Protein AF-A0A521SS04-F1 (afdb_monomer)

Foldseek 3Di:
DDDDDDDDDDDPDDDPPDDDDDDPQRVQVVVLLVQLLVCLQVVNLVSNCVQADPLVVVVDDSVRVNVVCVVPPQQSSAFPDKDWDDKADPDPFWIWIWIWTQGPVRDTWIKIFIWGQDPVGIGGHDIDTDDQPQPDPPDVVQVVQVVVLVVQLLVCLQVVNLVRNCVQADPLQCVVAPSVRVSVCCVPPPVLSSAFPDKDWDDWGDDPFKIKTWMWTQRPVRDIWIKIFIWGADPVGIGTHDIGTDDPPDDD

Secondary structure (DSSP, 8-state):
-PPP-------------PPPPPPHHHHHHHHHHHHHHHHHHTT-HHHHHHTB-HHHHHH--HHHHHHHHHHH-HHHHTEEEEEE---EE-SSSEEEEEEEEEETTS-EEEEEEEEEEETTEEEEEEEEEE-----S---HHHHHHHHHHHHHHHHHHHTT-HHHHHHTB-HHHHHHS-HHHHHHHHHHH-HHHHTEEEEEEEEEEE-SSEEEEEEEEEETTS-EEEEEEEEEEETTEEEEEEEEE--TT---

Mean predicted aligned error: 16.36 Å

Solvent-accessible surface area (backbone atoms only — not comparable to full-atom values): 14230 Å² total; per-residue (Å²): 136,86,85,88,82,87,80,84,80,80,84,78,81,81,77,78,86,72,79,83,79,80,51,73,67,50,51,52,49,53,49,48,54,50,51,29,36,50,23,29,50,71,69,33,53,68,64,26,50,69,40,39,23,74,70,44,59,73,75,36,55,64,67,58,47,49,50,52,42,50,74,76,33,57,38,54,38,33,51,73,44,79,48,72,54,85,61,42,68,80,52,100,46,37,33,42,39,42,32,42,30,30,10,76,86,73,48,73,48,40,33,40,35,34,35,34,54,51,99,94,41,70,20,42,59,40,78,42,75,51,69,90,66,57,76,62,83,60,60,67,69,62,45,49,50,50,51,48,47,54,50,54,29,50,53,20,27,66,69,68,34,53,72,63,28,50,68,44,39,21,74,74,36,54,77,76,42,51,68,68,56,48,47,53,47,37,57,74,76,33,49,33,61,42,39,50,70,46,76,45,80,58,62,66,37,60,61,99,50,40,34,39,37,34,32,43,30,30,12,74,84,75,46,73,48,44,34,35,39,32,30,37,53,50,101,89,46,69,19,42,53,44,80,43,81,52,73,94,78,69,83,130

pLDDT: mean 83.1, std 15.09, range [39.09, 97.88]

Radius of gyration: 26.15 Å; Cα contacts (8 Å, |Δi|>4): 393; chains: 1; bounding box: 86×47×61 Å

Sequence (252 aa):
MIPSLILWFTLLSIQSIQAPAPSLEEQAIESVIRQQLDAFTFNDDEEAYRFASKQVHQKFSQDQYAEMIRADYPQITKSLRASFEKIHLDDAAHAIARVQITGFNHKKVTAEYRMIREEEGWKVDGLAIIPVRASAAPDPPLLQEIQSVIRRQLDAFKKEDYKEAYRFTSTSFQKQFSKDRFETMIRARFPEMARAASTRIGRAFLDNARATVELDVTGLNARIIAVEYRMVFEEEGWKIDALTLLDPLRRF

Nearest PDB structures (foldseek):
  3k7c-assembly2_B  TM=7.665E-01  e=4.372E-03  Campylobacter jejuni
  3blz-assembly1_D  TM=7.359E-01  e=5.793E-03  Shewanella baltica OS155
  5evh-assembly1_A-2  TM=6.405E-01  e=1.776E-03  Kribbella flavida DSM 17836
  3ecf-assembly2_C  TM=6.297E-01  e=2.648E-02  Trichormus variabilis ATCC 29413
  4o7p-assembly1_A  TM=5.883E-01  e=9.720E-01  Mycobacterium tuberculosis

Structure (mmCIF, N/CA/C/O backbone):
data_AF-A0A521SS04-F1
#
_entry.id   AF-A0A521SS04-F1
#
loop_
_atom_site.group_PDB
_atom_site.id
_atom_site.type_symbol
_atom_site.label_atom_id
_atom_site.label_alt_id
_atom_site.label_comp_id
_atom_site.label_asym_id
_atom_site.label_entity_id
_atom_site.label_seq_id
_atom_site.pdbx_PDB_ins_code
_atom_site.Cartn_x
_atom_site.Cartn_y
_atom_site.Cartn_z
_atom_site.occupancy
_atom_site.B_iso_or_equiv
_atom_site.auth_seq_id
_atom_site.auth_comp_id
_atom_site.auth_asym_id
_atom_site.auth_atom_id
_atom_site.pdbx_PDB_model_num
ATOM 1 N N . MET A 1 1 ? 57.843 -27.416 25.605 1.00 44.16 1 MET A N 1
ATOM 2 C CA . MET A 1 1 ? 56.633 -27.277 26.445 1.00 44.16 1 MET A CA 1
ATOM 3 C C . MET A 1 1 ? 56.147 -25.842 26.302 1.00 44.16 1 MET A C 1
ATOM 5 O O . MET A 1 1 ? 56.950 -24.940 26.490 1.00 44.16 1 MET A O 1
ATOM 9 N N . ILE A 1 2 ? 54.915 -25.643 25.832 1.00 41.03 2 ILE A N 1
ATOM 10 C CA . ILE A 1 2 ? 54.332 -24.337 25.460 1.00 41.03 2 ILE A CA 1
ATOM 11 C C . ILE A 1 2 ? 53.829 -23.627 26.736 1.00 41.03 2 ILE A C 1
ATOM 13 O O . ILE A 1 2 ? 53.216 -24.310 27.556 1.00 41.03 2 ILE A O 1
ATOM 17 N N . PRO A 1 3 ? 54.051 -22.311 26.943 1.00 48.88 3 PRO A N 1
ATOM 18 C CA . PRO A 1 3 ? 53.506 -21.601 28.098 1.00 48.88 3 PRO A CA 1
ATOM 19 C C . PRO A 1 3 ? 52.037 -21.207 27.864 1.00 48.88 3 PRO A C 1
ATOM 21 O O . PRO A 1 3 ? 51.682 -20.673 26.8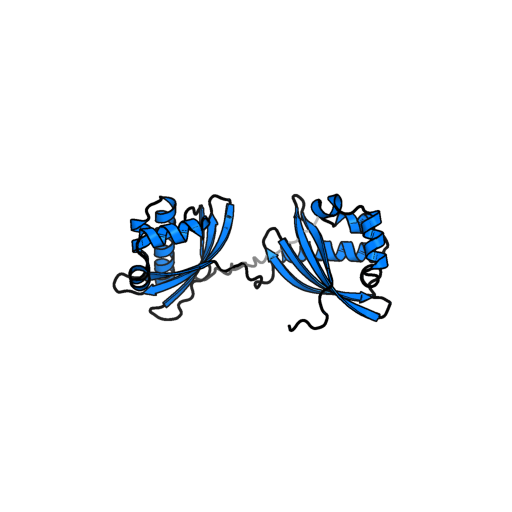14 1.00 48.88 3 PRO A O 1
ATOM 24 N N . SER A 1 4 ? 51.184 -21.478 28.854 1.00 48.88 4 SER A N 1
ATOM 25 C CA . SER A 1 4 ? 49.755 -21.144 28.847 1.00 48.88 4 SER A CA 1
ATOM 26 C C . SER A 1 4 ? 49.517 -19.642 29.026 1.00 48.88 4 SER A C 1
ATOM 28 O O . SER A 1 4 ? 49.963 -19.046 30.005 1.00 48.88 4 SER A O 1
ATOM 30 N N . LEU A 1 5 ? 48.763 -19.051 28.097 1.00 44.22 5 LEU A N 1
ATOM 31 C CA . LEU A 1 5 ? 48.281 -17.671 28.126 1.00 44.22 5 LEU A CA 1
ATOM 32 C C . LEU A 1 5 ? 46.873 -17.653 28.753 1.00 44.22 5 LEU A C 1
ATOM 34 O O . LEU A 1 5 ? 45.946 -18.245 28.203 1.00 44.22 5 LEU A O 1
ATOM 38 N N . ILE A 1 6 ? 46.704 -17.006 29.908 1.00 52.12 6 ILE A N 1
ATOM 39 C CA . ILE A 1 6 ? 45.397 -16.848 30.569 1.00 52.12 6 ILE A CA 1
ATOM 40 C C . ILE A 1 6 ? 44.696 -15.625 29.963 1.00 52.12 6 ILE A C 1
ATOM 42 O O . ILE A 1 6 ? 45.068 -14.486 30.242 1.00 52.12 6 ILE A O 1
ATOM 46 N N . LEU A 1 7 ? 43.690 -15.864 29.118 1.00 41.22 7 LEU A N 1
ATOM 47 C CA . LEU A 1 7 ? 42.798 -14.835 28.578 1.00 41.22 7 LEU A CA 1
ATOM 48 C C . LEU A 1 7 ? 41.713 -14.489 29.608 1.00 41.22 7 LEU A C 1
ATOM 50 O O . LEU A 1 7 ? 40.896 -15.333 29.973 1.00 41.22 7 LEU A O 1
ATOM 54 N N . TRP A 1 8 ? 41.692 -13.234 30.052 1.00 46.34 8 TRP A N 1
ATOM 55 C CA . TRP A 1 8 ? 40.605 -12.667 30.847 1.00 46.34 8 TRP A CA 1
ATOM 56 C C . TRP A 1 8 ? 39.439 -12.320 29.912 1.00 46.34 8 TRP A C 1
ATOM 58 O O . TRP A 1 8 ? 39.549 -11.401 29.105 1.00 46.34 8 TRP A O 1
ATOM 68 N N . PHE A 1 9 ? 38.322 -13.043 30.007 1.00 51.12 9 PHE A N 1
ATOM 69 C CA . PHE A 1 9 ? 37.071 -12.649 29.355 1.00 51.12 9 PHE A CA 1
ATOM 70 C C . PHE A 1 9 ? 36.323 -11.666 30.259 1.00 51.12 9 PHE A C 1
ATOM 72 O O . PHE A 1 9 ? 35.752 -12.049 31.279 1.00 51.12 9 PHE A O 1
ATOM 79 N N . THR A 1 10 ? 36.312 -10.389 29.888 1.00 52.56 10 THR A N 1
ATOM 80 C CA . THR A 1 10 ? 35.369 -9.415 30.437 1.00 52.56 10 THR A CA 1
ATOM 81 C C . THR A 1 10 ? 33.983 -9.701 29.856 1.00 52.56 10 THR A C 1
ATOM 83 O O . THR A 1 10 ? 33.746 -9.541 28.660 1.00 52.56 10 THR A O 1
ATOM 86 N N . LEU A 1 11 ? 33.051 -10.158 30.699 1.00 53.94 11 LEU A N 1
ATOM 87 C CA . LEU A 1 11 ? 31.638 -10.253 30.333 1.00 53.94 11 LEU A CA 1
ATOM 88 C C . LEU A 1 11 ? 31.069 -8.839 30.171 1.00 53.94 11 LEU A C 1
ATOM 90 O O . LEU A 1 11 ? 30.793 -8.146 31.149 1.00 53.94 11 LEU A O 1
ATOM 94 N N . LEU A 1 12 ? 30.889 -8.416 28.923 1.00 56.84 12 LEU A N 1
ATOM 95 C CA . LEU A 1 12 ? 30.081 -7.254 28.585 1.00 56.84 12 LEU A CA 1
ATOM 96 C C . LEU A 1 12 ? 28.604 -7.681 28.656 1.00 56.84 12 LEU A C 1
ATOM 98 O O . LEU A 1 12 ? 28.098 -8.344 27.752 1.00 56.84 12 LEU A O 1
ATOM 102 N N . SER A 1 13 ? 27.917 -7.353 29.751 1.00 58.91 13 SER A N 1
ATOM 103 C CA . SER A 1 13 ? 26.474 -7.586 29.873 1.00 58.91 13 SER A CA 1
ATOM 104 C C . SER A 1 13 ? 25.724 -6.675 28.904 1.00 58.91 13 SER A C 1
ATOM 106 O O . SER A 1 13 ? 25.649 -5.464 29.107 1.00 58.91 13 SER A O 1
ATOM 108 N N . ILE A 1 14 ? 25.158 -7.257 27.849 1.00 63.31 14 ILE A N 1
ATOM 109 C CA . ILE A 1 14 ? 24.216 -6.574 26.961 1.00 63.31 14 ILE A CA 1
ATOM 110 C C . ILE A 1 14 ? 22.929 -6.360 27.764 1.00 63.31 14 ILE A C 1
ATOM 112 O O . ILE A 1 14 ? 22.207 -7.314 28.044 1.00 63.31 14 ILE A O 1
ATOM 116 N N . GLN A 1 15 ? 22.650 -5.122 28.173 1.00 52.44 15 GLN A N 1
ATOM 117 C CA . GLN A 1 15 ? 21.336 -4.784 28.713 1.00 52.44 15 GLN A CA 1
ATOM 118 C C . GLN A 1 15 ? 20.342 -4.694 27.554 1.00 52.44 15 GLN A C 1
ATOM 120 O O . GLN A 1 15 ? 20.449 -3.818 26.695 1.00 52.44 15 GLN A O 1
ATOM 125 N N . SER A 1 16 ? 19.384 -5.617 27.521 1.00 56.50 16 SER A N 1
ATOM 126 C CA . SER A 1 16 ? 18.244 -5.555 26.611 1.00 56.50 16 SER A CA 1
ATOM 127 C C . SER A 1 16 ? 17.418 -4.306 26.923 1.00 56.50 16 SER A C 1
ATOM 129 O O . SER A 1 16 ? 16.902 -4.163 28.031 1.00 56.50 16 SER A O 1
ATOM 131 N N . ILE A 1 17 ? 17.278 -3.398 25.956 1.00 55.34 17 ILE A N 1
ATOM 132 C CA . ILE A 1 17 ? 16.346 -2.268 26.052 1.00 55.34 17 ILE A CA 1
ATOM 133 C C . ILE A 1 17 ? 14.932 -2.847 25.928 1.00 55.34 17 ILE A C 1
ATOM 135 O O . ILE A 1 17 ? 14.449 -3.103 24.826 1.00 55.34 17 ILE A O 1
ATOM 139 N N . GLN A 1 18 ? 14.287 -3.116 27.061 1.00 52.38 18 GLN A N 1
ATOM 140 C CA . GLN A 1 18 ? 12.891 -3.544 27.103 1.00 52.38 18 GLN A CA 1
ATOM 141 C C . GLN A 1 18 ? 11.997 -2.316 26.879 1.00 52.38 18 GLN A C 1
ATOM 143 O O . GLN A 1 18 ? 12.170 -1.295 27.547 1.00 52.38 18 GLN A O 1
ATOM 148 N N . ALA A 1 19 ? 11.043 -2.395 25.949 1.00 58.88 19 ALA A N 1
ATOM 149 C CA . ALA A 1 19 ? 10.028 -1.353 25.806 1.00 58.88 19 ALA A CA 1
ATOM 150 C C . ALA A 1 19 ? 9.224 -1.209 27.120 1.00 58.88 19 ALA A C 1
ATOM 152 O O . ALA A 1 19 ? 8.993 -2.218 27.796 1.00 58.88 19 ALA A O 1
ATOM 153 N N . PRO A 1 20 ? 8.809 0.014 27.504 1.00 69.62 20 PRO A N 1
ATOM 154 C CA . PRO A 1 20 ? 7.998 0.218 28.701 1.00 69.62 20 PRO A CA 1
ATOM 155 C C . PRO A 1 20 ? 6.672 -0.546 28.593 1.00 69.62 20 PRO A C 1
ATOM 157 O O . PRO A 1 20 ? 6.078 -0.622 27.518 1.00 69.62 20 PRO A O 1
ATOM 160 N N . ALA A 1 21 ? 6.225 -1.121 29.710 1.00 77.81 21 ALA A N 1
ATOM 161 C CA . ALA A 1 21 ? 4.959 -1.844 29.778 1.00 77.81 21 ALA A CA 1
ATOM 162 C C . ALA A 1 21 ? 3.761 -0.897 29.546 1.00 77.81 21 ALA A C 1
ATOM 164 O O . ALA A 1 21 ? 3.831 0.263 29.965 1.00 77.81 21 ALA A O 1
ATOM 165 N N . PRO A 1 22 ? 2.667 -1.375 28.921 1.00 81.06 22 PRO A N 1
ATOM 166 C CA . PRO A 1 22 ? 1.463 -0.574 28.719 1.00 81.06 22 PRO A CA 1
ATOM 167 C C . PRO A 1 22 ? 0.801 -0.220 30.056 1.00 81.06 22 PRO A C 1
ATOM 169 O O . PRO A 1 22 ? 0.737 -1.038 30.978 1.00 81.06 22 PRO A O 1
ATOM 172 N N . SER A 1 23 ? 0.289 1.001 30.150 1.00 88.62 23 SER A N 1
ATOM 173 C CA . SER A 1 23 ? -0.487 1.518 31.278 1.00 88.62 23 SER A CA 1
ATOM 174 C C . SER A 1 23 ? -1.845 0.819 31.422 1.00 88.62 23 SER A C 1
ATOM 176 O O . SER A 1 23 ? -2.311 0.133 30.513 1.00 88.62 23 SER A O 1
ATOM 178 N N . LEU A 1 24 ? -2.509 0.999 32.572 1.00 90.69 24 LEU A N 1
ATOM 179 C CA . LEU A 1 24 ? -3.834 0.410 32.821 1.00 90.69 24 LEU A CA 1
ATOM 180 C C . LEU A 1 24 ? -4.895 0.903 31.826 1.00 90.69 24 LEU A C 1
ATOM 182 O O . LEU A 1 24 ? -5.750 0.123 31.420 1.00 90.69 24 LEU A O 1
ATOM 186 N N . GLU A 1 25 ? -4.819 2.168 31.408 1.00 92.19 25 GLU A N 1
ATOM 187 C CA . GLU A 1 25 ? -5.740 2.732 30.413 1.00 92.19 25 GLU A CA 1
ATOM 188 C C . GLU A 1 25 ? -5.520 2.101 29.033 1.00 92.19 25 GLU A C 1
ATOM 190 O O . GLU A 1 25 ? -6.475 1.682 28.382 1.00 92.19 25 GLU A O 1
ATOM 195 N N . GLU A 1 26 ? -4.260 1.943 28.616 1.00 90.94 26 GLU A N 1
ATOM 196 C CA . GLU A 1 26 ? -3.919 1.267 27.358 1.00 90.94 26 GLU A CA 1
ATOM 197 C C . GLU A 1 26 ? -4.411 -0.190 27.368 1.00 90.94 26 GLU A C 1
ATOM 199 O O . GLU A 1 26 ? -5.028 -0.637 26.405 1.00 90.94 26 GLU A O 1
ATOM 204 N N . GLN A 1 27 ? -4.236 -0.909 28.482 1.00 92.88 27 GLN A N 1
ATOM 205 C CA . GLN A 1 27 ? -4.741 -2.278 28.640 1.00 92.88 27 GLN A CA 1
ATOM 206 C C . GLN A 1 27 ? -6.275 -2.355 28.576 1.00 92.88 27 GLN A C 1
ATOM 208 O O . GLN A 1 27 ? -6.818 -3.279 27.967 1.00 92.88 27 GLN A O 1
ATOM 213 N N . ALA A 1 28 ? -6.985 -1.395 29.177 1.00 94.75 28 ALA A N 1
ATOM 214 C CA . ALA A 1 28 ? -8.443 -1.332 29.120 1.00 94.75 28 ALA A CA 1
ATOM 215 C C . ALA A 1 28 ? -8.944 -1.090 27.686 1.00 94.75 28 ALA A C 1
ATOM 217 O O . ALA A 1 28 ? -9.861 -1.774 27.230 1.00 94.75 28 ALA A O 1
ATOM 218 N N . ILE A 1 29 ? -8.304 -0.173 26.954 1.00 95.88 29 ILE A N 1
ATOM 219 C CA . ILE A 1 29 ? -8.602 0.101 25.543 1.00 95.88 29 ILE A CA 1
ATOM 220 C C . ILE A 1 29 ? -8.328 -1.132 24.672 1.00 95.88 29 ILE A C 1
ATOM 222 O O . ILE A 1 29 ? -9.191 -1.525 23.884 1.00 95.88 29 ILE A O 1
ATOM 226 N N . GLU A 1 30 ? -7.161 -1.773 24.826 1.00 94.75 30 GLU A N 1
ATOM 227 C CA . GLU A 1 30 ? -6.844 -3.014 24.108 1.00 94.75 30 GLU A CA 1
ATOM 228 C C . GLU A 1 30 ? -7.901 -4.089 24.362 1.00 94.75 30 GLU A C 1
ATOM 230 O O . GLU A 1 30 ? -8.339 -4.763 23.429 1.00 94.75 30 GLU A O 1
ATOM 235 N N . SER A 1 31 ? -8.324 -4.240 25.618 1.00 95.19 31 SER A N 1
ATOM 236 C CA . SER A 1 31 ? -9.326 -5.225 26.018 1.00 95.19 31 SER A CA 1
ATOM 237 C C . SER A 1 31 ? -10.672 -4.994 25.328 1.00 95.19 31 SER A C 1
ATOM 239 O O . SER A 1 31 ? -11.252 -5.944 24.805 1.00 95.19 31 SER A O 1
ATOM 241 N N . VAL A 1 32 ? -11.151 -3.747 25.267 1.00 97.25 32 VAL A N 1
ATOM 242 C CA . VAL A 1 32 ? -12.405 -3.393 24.575 1.00 97.25 32 VAL A CA 1
ATOM 243 C C . VAL A 1 32 ? -12.330 -3.740 23.089 1.00 97.25 32 VAL A C 1
ATOM 245 O O . VAL A 1 32 ? -13.229 -4.389 22.557 1.00 97.25 32 VAL A O 1
ATOM 248 N N . ILE A 1 33 ? -11.238 -3.362 22.418 1.00 96.00 33 ILE A N 1
ATOM 249 C CA . ILE A 1 33 ? -11.080 -3.613 20.980 1.00 96.00 33 ILE A CA 1
ATOM 250 C C . ILE A 1 33 ? -10.980 -5.117 20.695 1.00 96.00 33 ILE A C 1
ATOM 252 O O . ILE A 1 33 ? -11.584 -5.601 19.741 1.00 96.00 33 ILE A O 1
ATOM 256 N N . ARG A 1 34 ? -10.248 -5.879 21.520 1.00 93.75 34 ARG A N 1
ATOM 257 C CA . ARG A 1 34 ? -10.149 -7.340 21.364 1.00 93.75 34 ARG A CA 1
ATOM 258 C C . ARG A 1 34 ? -11.504 -8.020 21.521 1.00 93.75 34 ARG A C 1
ATOM 260 O O . ARG A 1 34 ? -11.863 -8.815 20.662 1.00 93.75 34 ARG A O 1
ATOM 267 N N . GLN A 1 35 ? -12.265 -7.666 22.554 1.00 94.25 35 GLN A N 1
ATOM 268 C CA . GLN A 1 35 ? -13.591 -8.244 22.784 1.00 94.25 35 GLN A CA 1
ATOM 269 C C . GLN A 1 35 ? -14.558 -7.934 21.637 1.00 94.25 35 GLN A C 1
ATOM 271 O O . GLN A 1 35 ? -15.280 -8.821 21.191 1.00 94.25 35 GLN A O 1
ATOM 276 N N . GLN A 1 36 ? -14.520 -6.715 21.092 1.00 94.56 36 GLN A N 1
ATOM 277 C CA . GLN A 1 36 ? -15.320 -6.377 19.917 1.00 94.56 36 GLN A CA 1
ATOM 278 C C . GLN A 1 36 ? -14.926 -7.213 18.683 1.00 94.56 36 GLN A C 1
ATOM 280 O O . GLN A 1 36 ? -15.798 -7.707 17.969 1.00 94.56 36 GLN A O 1
ATOM 285 N N . LEU A 1 37 ? -13.625 -7.391 18.423 1.00 91.31 37 LEU A N 1
ATOM 286 C CA . LEU A 1 37 ? -13.133 -8.222 17.313 1.00 91.31 37 LEU A CA 1
ATOM 287 C C . LEU A 1 37 ? -13.513 -9.700 17.470 1.00 91.31 37 LEU A C 1
ATOM 289 O O . LEU A 1 37 ? -13.865 -10.353 16.482 1.00 91.31 37 LEU A O 1
ATOM 293 N N . ASP A 1 38 ? -13.454 -10.220 18.696 1.00 90.06 38 ASP A N 1
ATOM 294 C CA . ASP A 1 38 ? -13.866 -11.586 19.013 1.00 90.06 38 ASP A CA 1
ATOM 295 C C . ASP A 1 38 ? -15.370 -11.757 18.766 1.00 90.06 38 ASP A C 1
ATOM 297 O O . ASP A 1 38 ? -15.763 -12.674 18.043 1.00 90.06 38 ASP A O 1
ATOM 301 N N . ALA A 1 39 ? -16.202 -10.835 19.262 1.00 89.06 39 ALA A N 1
ATOM 302 C CA . ALA A 1 39 ? -17.649 -10.844 19.043 1.00 89.06 39 ALA A CA 1
ATOM 303 C C . ALA A 1 39 ? -18.001 -10.868 17.546 1.00 89.06 39 ALA A C 1
ATOM 305 O O . ALA A 1 39 ? -18.723 -11.755 17.088 1.00 89.06 39 ALA A O 1
ATOM 306 N N . PHE A 1 40 ? -17.387 -9.991 16.744 1.00 88.69 40 PHE A N 1
ATOM 307 C CA . PHE A 1 40 ? -17.559 -10.035 15.293 1.00 88.69 40 PHE A CA 1
ATOM 308 C C . PHE A 1 40 ? -17.133 -11.375 14.674 1.00 88.69 40 PHE A C 1
ATOM 310 O O . PHE A 1 40 ? -17.845 -11.912 13.824 1.00 88.69 40 PHE A O 1
ATOM 317 N N . THR A 1 41 ? -16.002 -11.937 15.111 1.00 83.75 41 THR A N 1
ATOM 318 C CA . THR A 1 41 ? -15.472 -13.213 14.596 1.00 83.75 41 THR A CA 1
ATOM 319 C C . THR A 1 41 ? -16.414 -14.387 14.893 1.00 83.75 41 THR A C 1
ATOM 321 O O . THR A 1 41 ? -16.533 -15.304 14.073 1.00 83.75 41 THR A O 1
ATOM 324 N N . PHE A 1 42 ? -17.133 -14.341 16.018 1.00 87.88 42 PHE A N 1
ATOM 325 C CA . PHE A 1 42 ? -18.170 -15.311 16.381 1.00 87.88 42 PHE A CA 1
ATOM 326 C C . PHE A 1 42 ? -19.560 -14.994 15.798 1.00 87.88 42 PHE A C 1
ATOM 328 O O . PHE A 1 42 ? -20.490 -15.773 16.001 1.00 87.88 42 PHE A O 1
ATOM 335 N N . ASN A 1 43 ? -19.685 -13.943 14.979 1.00 85.12 43 ASN A N 1
ATOM 336 C CA . ASN A 1 43 ? -20.944 -13.423 14.424 1.00 85.12 43 ASN A CA 1
ATOM 337 C C . ASN A 1 43 ? -21.943 -12.949 15.498 1.00 85.12 43 ASN A C 1
ATOM 339 O O . ASN A 1 43 ? -23.153 -13.018 15.286 1.00 85.12 43 ASN A O 1
ATOM 343 N N . ASP A 1 44 ? -21.439 -12.473 16.636 1.00 91.31 44 ASP A N 1
ATOM 344 C CA . ASP A 1 44 ? -22.225 -11.857 17.702 1.00 91.31 44 ASP A CA 1
ATOM 345 C C . ASP A 1 44 ? -22.253 -10.331 17.513 1.00 91.31 44 ASP A C 1
ATOM 347 O O . ASP A 1 44 ? -21.471 -9.576 18.096 1.00 91.31 44 ASP A O 1
ATOM 351 N N . ASP A 1 45 ? -23.125 -9.876 16.608 1.00 88.56 45 ASP A N 1
ATOM 352 C CA . ASP A 1 45 ? -23.255 -8.450 16.286 1.00 88.56 45 ASP A CA 1
ATOM 353 C C . ASP A 1 45 ? -23.778 -7.630 17.467 1.00 88.56 45 ASP A C 1
ATOM 355 O O . ASP A 1 45 ? -23.439 -6.453 17.587 1.00 88.56 45 ASP A O 1
ATOM 359 N N . GLU A 1 46 ? -24.613 -8.235 18.315 1.00 93.38 46 GLU A N 1
ATOM 360 C CA . GLU A 1 46 ? -25.181 -7.574 19.489 1.00 93.38 46 GLU A CA 1
ATOM 361 C C . GLU A 1 46 ? -24.059 -7.226 20.463 1.00 93.38 46 GLU A C 1
ATOM 363 O O . GLU A 1 46 ? -23.884 -6.057 20.816 1.00 93.38 46 GLU A O 1
ATOM 368 N N . GLU A 1 47 ? -23.230 -8.209 20.817 1.00 93.25 47 GLU A N 1
ATOM 369 C CA . GLU A 1 47 ? -22.108 -7.989 21.721 1.00 93.25 47 GLU A CA 1
ATOM 370 C C . GLU A 1 47 ? -21.064 -7.045 21.103 1.00 93.25 47 GLU A C 1
ATOM 372 O O . GLU A 1 47 ? -20.598 -6.115 21.766 1.00 93.25 47 GLU A O 1
ATOM 377 N N . ALA A 1 48 ? -20.755 -7.182 19.808 1.00 92.06 48 ALA A N 1
ATOM 378 C CA . ALA A 1 48 ? -19.834 -6.272 19.123 1.00 92.06 48 ALA A CA 1
ATOM 379 C C . ALA A 1 48 ? -20.325 -4.810 19.156 1.00 92.06 48 ALA A C 1
ATOM 381 O O . ALA A 1 48 ? -19.536 -3.875 19.351 1.00 92.06 48 ALA A O 1
ATOM 382 N N . TYR A 1 49 ? -21.634 -4.606 18.992 1.00 93.81 49 TYR A N 1
ATOM 383 C CA . TYR A 1 49 ? -22.266 -3.292 18.989 1.00 93.81 49 TYR A CA 1
ATOM 384 C C . TYR A 1 49 ? -22.333 -2.655 20.388 1.00 93.81 49 TYR A C 1
ATOM 386 O O . TYR A 1 49 ? -22.279 -1.428 20.500 1.00 93.81 49 TYR A O 1
ATOM 394 N N . ARG A 1 50 ? -22.335 -3.440 21.475 1.00 95.56 50 ARG A N 1
ATOM 395 C CA . ARG A 1 50 ? -22.264 -2.917 22.859 1.00 95.56 50 ARG A CA 1
ATOM 396 C C . ARG A 1 50 ? -20.961 -2.191 23.189 1.00 95.56 50 ARG A C 1
ATOM 398 O O . ARG A 1 50 ? -20.940 -1.350 24.096 1.00 95.56 50 ARG A O 1
ATOM 405 N N . PHE A 1 51 ? -19.882 -2.492 22.470 1.00 95.69 51 PHE A N 1
ATOM 406 C CA . PHE A 1 51 ? -18.605 -1.789 22.611 1.00 95.69 51 PHE A CA 1
ATOM 407 C C . PHE A 1 51 ? -18.571 -0.438 21.885 1.00 95.69 51 PHE A C 1
ATOM 409 O O . PHE A 1 51 ? -17.644 0.340 22.110 1.00 95.69 51 PHE A O 1
ATOM 416 N N . ALA A 1 52 ? -19.561 -0.130 21.044 1.00 94.38 52 ALA A N 1
ATOM 417 C CA . ALA A 1 52 ? -19.654 1.157 20.366 1.00 94.38 52 ALA A CA 1
ATOM 418 C C . ALA A 1 52 ? -20.127 2.282 21.311 1.00 94.38 52 ALA A C 1
ATOM 420 O O . ALA A 1 52 ? -20.797 2.029 22.313 1.00 94.38 52 ALA A O 1
ATOM 421 N N . SER A 1 53 ? -19.754 3.528 21.004 1.00 96.44 53 SER A N 1
ATOM 422 C CA . SER A 1 53 ? -20.142 4.705 21.795 1.00 96.44 53 SER A CA 1
ATOM 423 C C . SER A 1 53 ? -21.626 5.050 21.640 1.00 96.44 53 SER A C 1
ATOM 425 O O . SER A 1 53 ? -22.268 4.708 20.639 1.00 96.44 53 SER A O 1
ATOM 427 N N . LYS A 1 54 ? -22.157 5.848 22.576 1.00 95.19 54 LYS A N 1
ATOM 428 C CA . LYS A 1 54 ? -23.511 6.421 22.465 1.00 95.19 54 LYS A CA 1
ATOM 429 C C . LYS A 1 54 ? -23.696 7.204 21.162 1.00 95.19 54 LYS A C 1
ATOM 431 O O . LYS A 1 54 ? -24.786 7.200 20.594 1.00 95.19 54 LYS A O 1
ATOM 436 N N . GLN A 1 55 ? -22.647 7.865 20.662 1.00 89.81 55 GLN A N 1
ATOM 437 C CA . GLN A 1 55 ? -22.715 8.597 19.395 1.00 89.81 55 GLN A CA 1
ATOM 438 C C . GLN A 1 55 ? -22.895 7.650 18.199 1.00 89.81 55 GLN A C 1
ATOM 440 O O . GLN A 1 55 ? -23.659 7.958 17.282 1.00 89.81 55 GLN A O 1
ATOM 445 N N . VAL A 1 56 ? -22.216 6.501 18.195 1.00 90.00 56 VAL A N 1
ATOM 446 C CA . VAL A 1 56 ? -22.409 5.471 17.164 1.00 90.00 56 VAL A CA 1
ATOM 447 C C . VAL A 1 56 ? -23.828 4.907 17.245 1.00 90.00 56 VAL A C 1
ATOM 449 O O . VAL A 1 56 ? -24.485 4.798 16.208 1.00 90.00 56 VAL A O 1
ATOM 452 N N . HIS A 1 57 ? -24.341 4.655 18.456 1.00 91.56 57 HIS A N 1
ATOM 453 C CA . HIS A 1 57 ? -25.716 4.175 18.665 1.00 91.56 57 HIS A CA 1
ATOM 454 C C . HIS A 1 57 ? -26.792 5.146 18.174 1.00 91.56 57 HIS A C 1
ATOM 456 O O . HIS A 1 57 ? -27.842 4.727 17.698 1.00 91.56 57 HIS A O 1
ATOM 462 N N . GLN A 1 58 ? -26.535 6.452 18.240 1.00 91.69 58 GLN A N 1
ATOM 463 C CA . GLN A 1 58 ? -27.445 7.465 17.696 1.00 91.69 58 GLN A CA 1
ATOM 464 C C . GLN A 1 58 ? -27.462 7.503 16.162 1.00 91.69 58 GLN A C 1
ATOM 466 O O . GLN A 1 58 ? -28.441 7.961 15.575 1.00 91.69 58 GLN A O 1
ATOM 471 N N . LYS A 1 59 ? -26.372 7.081 15.510 1.00 86.81 59 LYS A N 1
ATOM 472 C CA . LYS A 1 59 ? -26.194 7.192 14.054 1.00 86.81 59 LYS A CA 1
ATOM 473 C C . LYS A 1 59 ? -26.612 5.940 13.296 1.00 86.81 59 LYS A C 1
ATOM 475 O O . LYS A 1 59 ? -27.113 6.056 12.181 1.00 86.81 59 LYS A O 1
ATOM 480 N N . PHE A 1 60 ? -26.380 4.769 13.872 1.00 85.62 60 PHE A N 1
ATOM 481 C CA . PHE A 1 60 ? -26.604 3.486 13.217 1.00 85.62 60 PHE A CA 1
ATOM 482 C C . PHE A 1 60 ? -27.423 2.596 14.130 1.00 85.62 60 PHE A C 1
ATOM 484 O O . PHE A 1 60 ? -27.111 2.519 15.311 1.00 85.62 60 PHE A O 1
ATOM 491 N N . SER A 1 61 ? -28.405 1.877 13.592 1.00 91.62 61 SER A N 1
ATOM 492 C CA . SER A 1 61 ? -28.928 0.681 14.267 1.00 91.62 61 SER A CA 1
ATOM 493 C C . SER A 1 61 ? -27.873 -0.436 14.288 1.00 91.62 61 SER A C 1
ATOM 495 O O . SER A 1 61 ? -26.908 -0.390 13.521 1.00 91.62 61 SER A O 1
ATOM 497 N N . GLN A 1 62 ? -28.062 -1.446 15.142 1.00 90.81 62 GLN A N 1
ATOM 498 C CA . GLN A 1 62 ? -27.182 -2.619 15.213 1.00 90.81 62 GLN A CA 1
ATOM 499 C C . GLN A 1 62 ? -26.996 -3.278 13.838 1.00 90.81 62 GLN A C 1
ATOM 501 O O . GLN A 1 62 ? -25.861 -3.468 13.402 1.00 90.81 62 GLN A O 1
ATOM 506 N N . ASP A 1 63 ? -28.095 -3.552 13.129 1.00 87.56 63 ASP A N 1
ATOM 507 C CA . ASP A 1 63 ? -28.058 -4.207 11.818 1.00 87.56 63 ASP A CA 1
ATOM 508 C C . ASP A 1 63 ? -27.277 -3.372 10.797 1.00 87.56 63 ASP A C 1
ATOM 510 O O . ASP A 1 63 ? -26.381 -3.882 10.129 1.00 87.56 63 ASP A O 1
ATOM 514 N N . GLN A 1 64 ? -27.535 -2.061 10.736 1.00 86.00 64 GLN A N 1
ATOM 515 C CA . GLN A 1 64 ? -26.817 -1.151 9.836 1.00 86.00 64 GLN A CA 1
ATOM 516 C C . GLN A 1 64 ? -25.320 -1.085 10.147 1.00 86.00 64 GLN A C 1
ATOM 518 O O . GLN A 1 64 ? -24.498 -1.025 9.233 1.00 86.00 64 GLN A O 1
ATOM 523 N N . TYR A 1 65 ? -24.954 -1.085 11.429 1.00 85.06 65 TYR A N 1
ATOM 524 C CA . TYR A 1 65 ? -23.560 -1.071 11.855 1.00 85.06 65 TYR A CA 1
ATOM 525 C C . TYR A 1 65 ? -22.841 -2.365 11.454 1.00 85.06 65 TYR A C 1
ATOM 527 O O . TYR A 1 65 ? -21.756 -2.319 10.869 1.00 85.06 65 TYR A O 1
ATOM 535 N N . ALA A 1 66 ? -23.467 -3.514 11.713 1.00 84.56 66 ALA A N 1
ATOM 536 C CA . ALA A 1 66 ? -22.918 -4.815 11.361 1.00 84.56 66 ALA A CA 1
ATOM 537 C C . ALA A 1 66 ? -22.809 -5.003 9.839 1.00 84.56 66 ALA A C 1
ATOM 539 O O . ALA A 1 66 ? -21.781 -5.472 9.347 1.00 84.56 66 ALA A O 1
ATOM 540 N N . GLU A 1 67 ? -23.830 -4.605 9.074 1.00 84.06 67 GLU A N 1
ATOM 541 C CA . GLU A 1 67 ? -23.801 -4.631 7.608 1.00 84.06 67 GLU A CA 1
ATOM 542 C C . GLU A 1 67 ? -22.685 -3.751 7.044 1.00 84.06 67 GLU A C 1
ATOM 544 O O . GLU A 1 67 ? -21.897 -4.226 6.223 1.00 84.06 67 GLU A O 1
ATOM 549 N N . MET A 1 68 ? -22.564 -2.509 7.525 1.00 83.12 68 MET A N 1
ATOM 550 C CA . MET A 1 68 ? -21.501 -1.585 7.120 1.00 83.12 68 MET A CA 1
ATOM 551 C C . MET A 1 68 ? -20.114 -2.199 7.358 1.00 83.12 68 MET A C 1
ATOM 553 O O . MET A 1 68 ? -19.269 -2.202 6.464 1.00 83.12 68 MET A O 1
ATOM 557 N N . ILE A 1 69 ? -19.876 -2.776 8.540 1.00 83.56 69 ILE A N 1
ATOM 558 C CA . ILE A 1 69 ? -18.564 -3.348 8.866 1.00 83.56 69 ILE A CA 1
ATOM 559 C C . ILE A 1 69 ? -18.279 -4.619 8.059 1.00 83.56 69 ILE A C 1
ATOM 561 O O . ILE A 1 69 ? -17.150 -4.818 7.611 1.00 83.56 69 ILE A O 1
ATOM 565 N N . ARG A 1 70 ? -19.279 -5.471 7.808 1.00 80.12 70 ARG A N 1
ATOM 566 C CA . ARG A 1 70 ? -19.112 -6.660 6.953 1.00 80.12 70 ARG A CA 1
ATOM 567 C C . ARG A 1 70 ? -18.806 -6.309 5.507 1.00 80.12 70 ARG A C 1
ATOM 569 O O . ARG A 1 70 ? -17.963 -6.975 4.905 1.00 80.12 70 ARG A O 1
ATOM 576 N N . ALA A 1 71 ? -19.506 -5.318 4.961 1.00 73.94 71 ALA A N 1
ATOM 577 C CA . ALA A 1 71 ? -19.359 -4.912 3.572 1.00 73.94 71 ALA A CA 1
ATOM 578 C C . ALA A 1 71 ? -17.971 -4.314 3.314 1.00 73.94 71 ALA A C 1
ATOM 580 O O . ALA A 1 71 ? -17.287 -4.731 2.378 1.00 73.94 71 ALA A O 1
ATOM 581 N N . ASP A 1 72 ? -17.532 -3.402 4.184 1.00 72.50 72 ASP A N 1
ATOM 582 C CA . ASP A 1 72 ? -16.331 -2.604 3.933 1.00 72.50 72 ASP A CA 1
ATOM 583 C C . ASP A 1 72 ? -15.066 -3.184 4.590 1.00 72.50 72 ASP A C 1
ATOM 585 O O . ASP A 1 72 ? -13.952 -2.945 4.111 1.00 72.50 72 ASP A O 1
ATOM 589 N N . TYR A 1 73 ? -15.206 -3.990 5.653 1.00 80.25 73 TYR A N 1
ATOM 590 C CA . TYR A 1 73 ? -14.089 -4.418 6.508 1.00 80.25 73 TYR A CA 1
ATOM 591 C C . TYR A 1 73 ? -14.083 -5.929 6.830 1.00 80.25 73 TYR A C 1
ATOM 593 O O . TYR A 1 73 ? -14.128 -6.334 7.999 1.00 80.25 7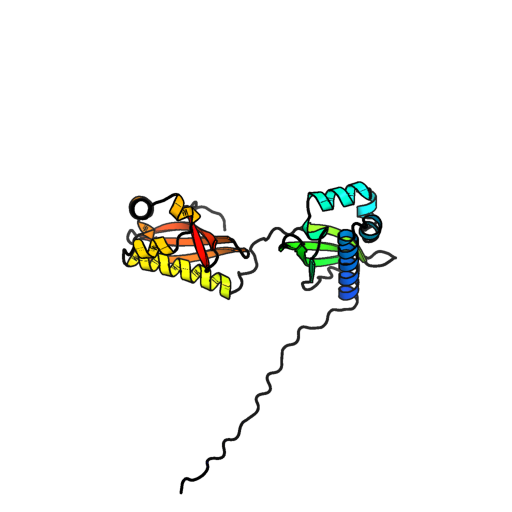3 TYR A O 1
ATOM 601 N N . PRO A 1 74 ? -13.931 -6.817 5.828 1.00 75.75 74 PRO A N 1
ATOM 602 C CA . PRO A 1 74 ? -13.966 -8.269 6.036 1.00 75.75 74 PRO A CA 1
ATOM 603 C C . PRO A 1 74 ? -12.859 -8.805 6.964 1.00 75.75 74 PRO A C 1
ATOM 605 O O . PRO A 1 74 ? -12.989 -9.891 7.523 1.00 75.75 74 PRO A O 1
ATOM 608 N N . GLN A 1 75 ? -11.751 -8.075 7.133 1.00 81.06 75 GLN A N 1
ATOM 609 C CA . GLN A 1 75 ? -10.666 -8.448 8.051 1.00 81.06 75 GLN A CA 1
ATOM 610 C C . GLN A 1 75 ? -11.009 -8.180 9.519 1.00 81.06 75 GLN A C 1
ATOM 612 O O . GLN A 1 75 ? -10.433 -8.821 10.392 1.00 81.06 75 GLN A O 1
ATOM 617 N N . ILE A 1 76 ? -11.922 -7.243 9.781 1.00 80.94 76 ILE A N 1
ATOM 618 C CA . ILE A 1 76 ? -12.409 -6.920 11.125 1.00 80.94 76 ILE A CA 1
ATOM 619 C C . ILE A 1 76 ? -13.473 -7.933 11.530 1.00 80.94 76 ILE A C 1
ATOM 621 O O . ILE A 1 76 ? -13.428 -8.450 12.640 1.00 80.94 76 ILE A O 1
ATOM 625 N N . THR A 1 77 ? -14.365 -8.293 10.602 1.00 80.00 77 THR A N 1
ATOM 626 C CA . THR A 1 77 ? -15.430 -9.264 10.892 1.00 80.00 77 THR A CA 1
ATOM 627 C C . THR A 1 77 ? -14.947 -10.696 11.037 1.00 80.00 77 THR A C 1
ATOM 629 O O . THR A 1 77 ? -15.591 -11.502 11.694 1.00 80.00 77 THR A O 1
ATOM 632 N N . LYS A 1 78 ? -13.805 -11.030 10.433 1.00 79.44 78 LYS A N 1
ATOM 633 C CA . LYS A 1 78 ? -13.143 -12.324 10.601 1.00 79.44 78 LYS A CA 1
ATOM 634 C C . LYS A 1 78 ? -11.668 -12.100 10.864 1.00 79.44 78 LYS A C 1
ATOM 636 O O . LYS A 1 78 ? -10.852 -12.189 9.938 1.00 79.44 78 LYS A O 1
ATOM 641 N N . SER A 1 79 ? -11.329 -11.822 12.118 1.00 78.38 79 SER A N 1
ATOM 642 C CA . SER A 1 79 ? -9.950 -11.566 12.529 1.00 78.38 79 SER A CA 1
ATOM 643 C C . SER A 1 79 ? -9.266 -12.850 13.020 1.00 78.38 79 SER A C 1
ATOM 645 O O . SER A 1 79 ? -9.833 -13.618 13.786 1.00 78.38 79 SER A O 1
ATOM 647 N N . LEU A 1 80 ? -8.044 -13.119 12.550 1.00 66.44 80 LEU A N 1
ATOM 648 C CA . LEU A 1 80 ? -7.188 -14.204 13.061 1.00 66.44 80 LEU A CA 1
ATOM 649 C C . LEU A 1 80 ? -6.251 -13.713 14.163 1.00 66.44 80 LEU A C 1
ATOM 651 O O . LEU A 1 80 ? -5.887 -14.453 15.073 1.00 66.44 80 LEU A O 1
ATOM 655 N N . ARG A 1 81 ? -5.761 -12.481 14.011 1.00 73.44 81 ARG A N 1
ATOM 656 C CA . ARG A 1 81 ? -4.773 -11.883 14.906 1.00 73.44 81 ARG A CA 1
ATOM 657 C C . ARG A 1 81 ? -4.899 -10.369 14.879 1.00 73.44 81 ARG A C 1
ATOM 659 O O . ARG A 1 81 ? -4.971 -9.783 13.800 1.00 73.44 81 ARG A O 1
ATOM 666 N N . ALA A 1 82 ? -4.806 -9.765 16.059 1.00 87.56 82 ALA A N 1
ATOM 667 C CA . ALA A 1 82 ? -4.679 -8.327 16.247 1.00 87.56 82 ALA A CA 1
ATOM 668 C C . ALA A 1 82 ? -3.418 -8.006 17.063 1.00 87.56 82 ALA A C 1
ATOM 670 O O . ALA A 1 82 ? -3.182 -8.598 18.124 1.00 87.56 82 ALA A O 1
ATOM 671 N N . SER A 1 83 ? -2.612 -7.072 16.564 1.00 83.00 83 SER A N 1
ATOM 672 C CA . SER A 1 83 ? -1.467 -6.497 17.275 1.00 83.00 83 SER A CA 1
ATOM 673 C C . SER A 1 83 ? -1.594 -4.985 17.343 1.00 83.00 83 SER A C 1
ATOM 675 O O . SER A 1 83 ? -1.898 -4.342 16.339 1.00 83.00 83 SER A O 1
ATOM 677 N N . PHE A 1 84 ? -1.337 -4.441 18.523 1.00 86.06 84 PHE A N 1
ATOM 678 C CA . PHE A 1 84 ? -1.518 -3.034 18.835 1.00 86.06 84 PHE A CA 1
ATOM 679 C C . PHE A 1 84 ? -0.174 -2.320 18.719 1.00 86.06 84 PHE A C 1
ATOM 681 O O . PHE A 1 84 ? 0.855 -2.827 19.172 1.00 86.06 84 PHE A O 1
ATOM 688 N N . GLU A 1 85 ? -0.182 -1.161 18.070 1.00 87.25 85 GLU A N 1
ATOM 689 C CA . GLU A 1 85 ? 0.894 -0.186 18.221 1.00 87.25 85 GLU A CA 1
ATOM 690 C C . GLU A 1 85 ? 0.753 0.521 19.577 1.00 87.25 85 GLU A C 1
ATOM 692 O O . GLU A 1 85 ? -0.169 0.248 20.348 1.00 87.25 85 GLU A O 1
ATOM 697 N N . LYS A 1 86 ? 1.658 1.460 19.879 1.00 82.19 86 LYS A N 1
ATOM 698 C CA . LYS A 1 86 ? 1.501 2.301 21.066 1.00 82.19 86 LYS A CA 1
ATOM 699 C C . LYS A 1 86 ? 0.194 3.093 20.961 1.00 82.19 86 LYS A C 1
ATOM 701 O O . LYS A 1 86 ? 0.006 3.845 20.005 1.00 82.19 86 LYS A O 1
ATOM 706 N N . ILE A 1 87 ? -0.677 2.934 21.953 1.00 88.75 87 ILE A N 1
ATOM 707 C CA . ILE A 1 87 ? -1.936 3.670 22.047 1.00 88.75 87 ILE A CA 1
ATOM 708 C C . ILE A 1 87 ? -1.620 5.116 22.437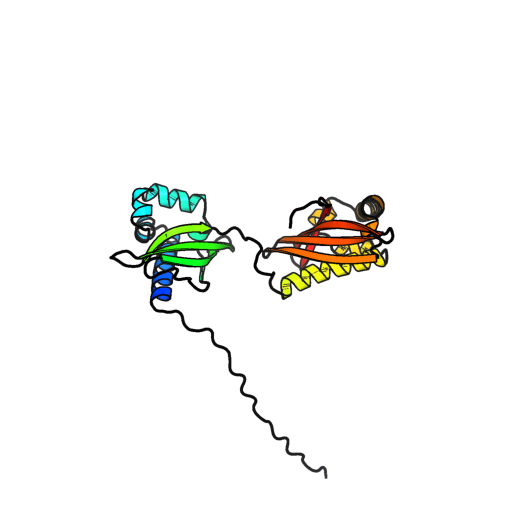 1.00 88.75 87 ILE A C 1
ATOM 710 O O . ILE A 1 87 ? -0.799 5.386 23.316 1.00 88.75 87 ILE A O 1
ATOM 714 N N . HIS A 1 88 ? -2.246 6.064 21.747 1.00 89.38 88 HIS A N 1
ATOM 715 C CA . HIS A 1 88 ? -2.089 7.481 22.032 1.00 89.38 88 HIS A CA 1
ATOM 716 C C . HIS A 1 88 ? -3.297 7.969 22.825 1.00 89.38 88 HIS A C 1
ATOM 718 O O . HIS A 1 88 ? -4.407 7.991 22.305 1.00 89.38 88 HIS A O 1
ATOM 724 N N . LEU A 1 89 ? -3.086 8.328 24.089 1.00 89.69 89 LEU A N 1
ATOM 725 C CA . LEU A 1 89 ? -4.083 9.040 24.885 1.00 89.69 89 LEU A CA 1
ATOM 726 C C . LEU A 1 89 ? -3.987 10.525 24.516 1.00 89.69 89 LEU A C 1
ATOM 728 O O . LEU A 1 89 ? -2.970 11.153 24.816 1.00 89.69 89 LEU A O 1
ATOM 732 N N . ASP A 1 90 ? -5.011 11.057 23.851 1.00 82.06 90 ASP A N 1
ATOM 733 C CA . ASP A 1 90 ? -5.080 12.483 23.507 1.00 82.06 90 ASP A CA 1
ATOM 734 C C . ASP A 1 90 ? -5.367 13.308 24.773 1.00 82.06 90 ASP A C 1
ATOM 736 O O . ASP A 1 90 ? -4.753 14.349 25.013 1.00 82.06 90 ASP A O 1
ATOM 740 N N . ASP A 1 91 ? -6.278 12.805 25.613 1.00 90.00 91 ASP A N 1
ATOM 741 C CA . ASP A 1 91 ? -6.622 13.350 26.924 1.00 90.00 91 ASP A CA 1
ATOM 742 C C . ASP A 1 91 ? -7.206 12.251 27.849 1.00 90.00 91 ASP A C 1
ATOM 744 O O . ASP A 1 91 ? -7.047 11.056 27.600 1.00 90.00 91 ASP A O 1
ATOM 748 N N . ALA A 1 92 ? -7.851 12.634 28.959 1.00 88.50 92 ALA A N 1
ATOM 749 C CA . ALA A 1 92 ? -8.433 11.689 29.923 1.00 88.50 92 ALA A CA 1
ATOM 750 C C . ALA A 1 92 ? -9.699 10.960 29.420 1.00 88.50 92 ALA A C 1
ATOM 752 O O . ALA A 1 92 ? -10.166 10.020 30.068 1.00 88.50 92 ALA A O 1
ATOM 753 N N . ALA A 1 93 ? -10.283 11.425 28.318 1.00 92.19 93 ALA A N 1
ATOM 754 C CA . ALA A 1 93 ? -11.525 10.942 27.737 1.00 92.19 93 ALA A CA 1
ATOM 755 C C . ALA A 1 93 ? -11.379 10.457 26.288 1.00 92.19 93 ALA A C 1
ATOM 757 O O . ALA A 1 93 ? -12.267 9.749 25.826 1.00 92.19 93 ALA A O 1
ATOM 758 N N . HIS A 1 94 ? -10.298 10.786 25.580 1.00 94.12 94 HIS A N 1
ATOM 759 C CA . HIS A 1 94 ? -10.093 10.416 24.180 1.00 94.12 94 HIS A CA 1
ATOM 760 C C . HIS A 1 94 ? -8.769 9.690 23.966 1.00 94.12 94 HIS A C 1
ATOM 762 O O . HIS A 1 94 ? -7.731 10.059 24.520 1.00 94.12 94 HIS A O 1
ATOM 768 N N . ALA A 1 95 ? -8.806 8.666 23.117 1.00 93.06 95 ALA A N 1
ATOM 769 C CA . ALA A 1 95 ? -7.614 7.944 22.711 1.00 93.06 95 ALA A CA 1
ATOM 770 C C . ALA A 1 95 ? -7.705 7.438 21.271 1.00 93.06 95 ALA A C 1
ATOM 772 O O . ALA A 1 95 ? -8.785 7.163 20.747 1.00 93.06 95 ALA A O 1
ATOM 773 N N . ILE A 1 96 ? -6.542 7.249 20.659 1.00 93.62 96 ILE A N 1
ATOM 774 C CA . ILE A 1 96 ? -6.371 6.645 19.344 1.00 93.62 96 ILE A CA 1
ATOM 775 C C . ILE A 1 96 ? -5.569 5.355 19.498 1.00 93.62 96 ILE A C 1
ATOM 777 O O . ILE A 1 96 ? -4.434 5.361 19.980 1.00 93.62 96 ILE A O 1
ATOM 781 N N . ALA A 1 97 ? -6.140 4.242 19.044 1.00 91.81 97 ALA A N 1
ATOM 782 C CA . ALA A 1 97 ? -5.470 2.948 19.009 1.00 91.81 97 ALA A CA 1
ATOM 783 C C . ALA A 1 97 ? -5.280 2.492 17.560 1.00 91.81 97 ALA A C 1
ATOM 785 O O . ALA A 1 97 ? -6.247 2.304 16.821 1.00 91.81 97 ALA A O 1
ATOM 786 N N . ARG A 1 98 ? -4.026 2.284 17.149 1.00 89.38 98 ARG A N 1
ATOM 787 C CA . ARG A 1 98 ? -3.709 1.681 15.850 1.00 89.38 98 ARG A CA 1
ATOM 788 C C . ARG A 1 98 ? -3.496 0.190 16.002 1.00 89.38 98 ARG A C 1
ATOM 790 O O . ARG A 1 98 ? -2.663 -0.257 16.790 1.00 89.38 98 ARG A O 1
ATOM 797 N N . VAL A 1 99 ? -4.254 -0.571 15.227 1.00 91.44 99 VAL A N 1
ATOM 798 C CA . VAL A 1 99 ? -4.321 -2.024 15.335 1.00 91.44 99 VAL A CA 1
ATOM 799 C C . VAL A 1 99 ? -4.056 -2.633 13.972 1.00 91.44 99 VAL A C 1
ATOM 801 O O . VAL A 1 99 ? -4.802 -2.421 13.017 1.00 91.44 99 VAL A O 1
ATOM 804 N N . GLN A 1 100 ? -2.991 -3.419 13.882 1.00 88.44 100 GLN A N 1
ATOM 805 C CA . GLN A 1 100 ? -2.748 -4.266 12.724 1.00 88.44 100 GLN A CA 1
ATOM 806 C C . GLN A 1 100 ? -3.568 -5.544 12.879 1.00 88.44 100 GLN A C 1
ATOM 808 O O . GLN A 1 100 ? -3.364 -6.321 13.815 1.00 88.44 100 GLN A O 1
ATOM 813 N N . ILE A 1 101 ? -4.494 -5.761 11.951 1.00 86.88 101 ILE A N 1
ATOM 814 C CA . ILE A 1 101 ? -5.432 -6.880 11.962 1.00 86.88 101 ILE A CA 1
ATOM 815 C C . ILE A 1 101 ? -5.126 -7.769 10.763 1.00 86.88 101 ILE A C 1
ATOM 817 O O . ILE A 1 101 ? -5.092 -7.313 9.620 1.00 86.88 101 ILE A O 1
ATOM 821 N N . THR A 1 102 ? -4.894 -9.053 11.025 1.00 80.38 102 THR A N 1
ATOM 822 C CA . THR A 1 102 ? -4.799 -10.084 9.986 1.00 80.38 102 THR A CA 1
ATOM 823 C C . THR A 1 102 ? -6.134 -10.806 9.913 1.00 80.38 102 THR A C 1
ATOM 825 O O . THR A 1 102 ? -6.533 -11.440 10.888 1.00 80.38 102 THR A O 1
ATOM 828 N N . GLY A 1 103 ? -6.821 -10.711 8.776 1.00 77.19 103 GLY A N 1
ATOM 829 C CA . GLY A 1 103 ? -8.088 -11.407 8.561 1.00 77.19 103 GLY A CA 1
ATOM 830 C C . GLY A 1 103 ? -7.905 -12.882 8.185 1.00 77.19 103 GLY A C 1
ATOM 831 O O . GLY A 1 103 ? -6.820 -13.293 7.773 1.00 77.19 103 GLY A O 1
ATOM 832 N N . PHE A 1 104 ? -8.983 -13.672 8.234 1.00 71.69 104 PHE A N 1
ATOM 833 C CA . PHE A 1 104 ? -8.999 -15.080 7.777 1.00 71.69 104 PHE A CA 1
ATOM 834 C C . PHE A 1 104 ? -8.632 -15.259 6.297 1.00 71.69 104 PHE A C 1
ATOM 836 O O . PHE A 1 104 ? -8.191 -16.325 5.884 1.00 71.69 104 PHE A O 1
ATOM 843 N N . ASN A 1 105 ? -8.767 -14.206 5.491 1.00 71.81 105 ASN A N 1
ATOM 844 C CA . ASN A 1 105 ? -8.299 -14.170 4.105 1.00 71.81 105 ASN A CA 1
ATOM 845 C C . ASN A 1 105 ? -6.777 -13.942 3.975 1.00 71.81 105 ASN A C 1
ATOM 847 O O . ASN A 1 105 ? -6.298 -13.665 2.876 1.00 71.81 105 ASN A O 1
ATOM 851 N N . HIS A 1 106 ? -6.039 -13.983 5.089 1.00 68.50 106 HIS A N 1
ATOM 852 C CA . HIS A 1 106 ? -4.608 -13.694 5.210 1.00 68.50 106 HIS A CA 1
ATOM 853 C C . HIS A 1 106 ? -4.183 -12.278 4.783 1.00 68.50 106 HIS A C 1
ATOM 855 O O . HIS A 1 106 ? -2.988 -11.985 4.716 1.00 68.50 106 HIS A O 1
ATOM 861 N N . LYS A 1 107 ? -5.130 -11.363 4.539 1.00 73.50 107 LYS A N 1
ATOM 862 C CA . LYS A 1 107 ? -4.826 -9.952 4.279 1.00 73.50 107 LYS A CA 1
ATOM 863 C C . LYS A 1 107 ? -4.643 -9.210 5.596 1.00 73.50 107 LYS A C 1
ATOM 865 O O . LYS A 1 107 ? -5.387 -9.431 6.553 1.00 73.50 107 LYS A O 1
ATOM 870 N N . LYS A 1 108 ? -3.672 -8.300 5.614 1.00 79.38 108 LYS A N 1
ATOM 871 C CA . LYS A 1 108 ? -3.412 -7.396 6.734 1.00 79.38 108 LYS A CA 1
ATOM 872 C C . LYS A 1 108 ? -3.988 -6.018 6.438 1.00 79.38 108 LYS A C 1
ATOM 874 O O . LYS A 1 108 ? -3.849 -5.530 5.319 1.00 79.38 108 LYS A O 1
ATOM 879 N N . VAL A 1 109 ? -4.602 -5.408 7.440 1.00 82.06 109 VAL A N 1
ATOM 880 C CA . VAL A 1 109 ? -5.051 -4.012 7.417 1.00 82.06 109 VAL A CA 1
ATOM 881 C C . VAL A 1 109 ? -4.592 -3.318 8.692 1.00 82.06 109 VAL A C 1
ATOM 883 O O . VAL A 1 109 ? -4.462 -3.967 9.731 1.00 82.06 109 VAL A O 1
ATOM 886 N N . THR A 1 110 ? -4.366 -2.010 8.619 1.00 86.38 110 THR A N 1
ATOM 887 C CA . THR A 1 110 ? -4.172 -1.176 9.808 1.00 86.38 110 THR A CA 1
ATOM 888 C C . THR A 1 110 ? -5.454 -0.401 10.054 1.00 86.38 110 THR A C 1
ATOM 890 O O . THR A 1 110 ? -5.877 0.395 9.219 1.00 86.38 110 THR A O 1
ATOM 893 N N . ALA A 1 111 ? -6.082 -0.657 11.192 1.00 89.00 111 ALA A N 1
ATOM 894 C CA . ALA A 1 111 ? -7.270 0.039 11.648 1.00 89.00 111 ALA A CA 1
ATOM 895 C C . ALA A 1 111 ? -6.888 1.084 12.700 1.00 89.00 111 ALA A C 1
ATOM 897 O O . ALA A 1 111 ? -6.139 0.788 13.629 1.00 89.00 111 ALA A O 1
ATOM 898 N N . GLU A 1 112 ? -7.407 2.296 12.558 1.00 90.88 112 GLU A N 1
ATOM 899 C CA . GLU A 1 112 ? -7.379 3.333 13.580 1.00 90.88 112 GLU A CA 1
ATOM 900 C C . GLU A 1 112 ? -8.723 3.339 14.307 1.00 90.88 112 GLU A C 1
ATOM 902 O O . GLU A 1 112 ? -9.766 3.634 13.717 1.00 90.88 112 GLU A O 1
ATOM 907 N N . TYR A 1 113 ? -8.686 2.983 15.586 1.00 93.62 113 TYR A N 1
ATOM 908 C CA . TYR A 1 113 ? -9.817 3.057 16.495 1.00 93.62 113 TYR A CA 1
ATOM 909 C C . TYR A 1 113 ? -9.764 4.386 17.234 1.00 93.62 113 TYR A C 1
ATOM 911 O O . TYR A 1 113 ? -8.777 4.693 17.905 1.00 93.62 113 TYR A O 1
ATOM 919 N N . ARG A 1 114 ? -10.843 5.158 17.122 1.00 94.31 114 ARG A N 1
ATOM 920 C CA . ARG A 1 114 ? -11.089 6.322 17.969 1.00 94.31 114 ARG A CA 1
ATOM 921 C C . ARG A 1 114 ? -11.879 5.855 19.175 1.00 94.31 114 ARG A C 1
ATOM 923 O O . ARG A 1 114 ? -12.958 5.285 19.020 1.00 94.31 114 ARG A O 1
ATOM 930 N N . MET A 1 115 ? -11.325 6.083 20.352 1.00 97.38 115 MET A N 1
ATOM 931 C CA . MET A 1 115 ? -11.873 5.646 21.623 1.00 97.38 115 MET A CA 1
ATOM 932 C C . MET A 1 115 ? -12.352 6.857 22.406 1.00 97.38 115 MET A C 1
ATOM 934 O O . MET A 1 115 ? -11.677 7.888 22.438 1.00 97.38 115 MET A O 1
ATOM 938 N N . ILE A 1 116 ? -13.496 6.707 23.062 1.00 97.06 116 ILE A N 1
ATOM 939 C CA . ILE A 1 116 ? -14.045 7.701 23.979 1.00 97.06 116 ILE A CA 1
ATOM 940 C C . ILE A 1 116 ? -14.347 7.049 25.325 1.00 97.06 116 ILE A C 1
ATOM 942 O O . ILE A 1 116 ? -14.781 5.897 25.381 1.00 97.06 116 ILE A O 1
ATOM 946 N N . ARG A 1 117 ? -14.099 7.767 26.416 1.00 96.12 117 ARG A N 1
ATOM 947 C CA . ARG A 1 117 ? -14.413 7.319 27.768 1.00 96.12 117 ARG A CA 1
ATOM 948 C C . ARG A 1 117 ? -15.817 7.767 28.145 1.00 96.12 117 ARG A C 1
ATOM 950 O O . ARG A 1 117 ? -16.112 8.959 28.183 1.00 96.12 117 ARG A O 1
ATOM 957 N N . GLU A 1 118 ? -16.665 6.800 28.459 1.00 95.62 118 GLU A N 1
ATOM 958 C CA . GLU A 1 118 ? -18.008 7.006 28.991 1.00 95.62 118 GLU A CA 1
ATOM 959 C C . GLU A 1 118 ? -18.087 6.521 30.451 1.00 95.62 118 GLU A C 1
ATOM 961 O O . GLU A 1 118 ? -17.117 5.998 31.000 1.00 95.62 118 GLU A O 1
ATOM 966 N N . GLU A 1 119 ? -19.245 6.691 31.097 1.00 91.31 119 GLU A N 1
ATOM 967 C CA . GLU A 1 119 ? -19.467 6.298 32.503 1.00 91.31 119 GLU A CA 1
ATOM 968 C C . GLU A 1 119 ? -19.156 4.814 32.768 1.00 91.31 119 GLU A C 1
ATOM 970 O O . GLU A 1 119 ? -18.649 4.471 33.833 1.00 91.31 119 GLU A O 1
ATOM 975 N N . GLU A 1 120 ? -19.413 3.943 31.788 1.00 88.06 120 GLU A N 1
ATOM 976 C CA . GLU A 1 120 ? -19.167 2.495 31.870 1.00 88.06 120 GLU A CA 1
ATOM 977 C C . GLU A 1 120 ? -17.730 2.088 31.491 1.00 88.06 120 GLU A C 1
ATOM 979 O O . GLU A 1 120 ? -17.369 0.919 31.617 1.00 88.06 120 GLU A O 1
ATOM 984 N N . GLY A 1 121 ? -16.906 3.029 31.016 1.00 94.69 121 GLY A N 1
ATOM 985 C CA . GLY A 1 121 ? -15.545 2.781 30.541 1.00 94.69 121 GLY A CA 1
ATOM 986 C C . GLY A 1 121 ? -15.317 3.202 29.089 1.00 94.69 121 GLY A C 1
ATOM 987 O O . GLY A 1 121 ? -16.056 4.007 28.524 1.00 94.69 121 GLY A O 1
ATOM 988 N N . TRP A 1 122 ? -14.249 2.683 28.485 1.00 97.88 122 TRP A N 1
ATOM 989 C CA . TRP A 1 122 ? -13.885 2.992 27.102 1.00 97.88 122 TRP A CA 1
ATOM 990 C C . TRP A 1 122 ? -14.857 2.364 26.098 1.00 97.88 122 TRP A C 1
ATOM 992 O O . TRP A 1 122 ? -15.233 1.199 26.223 1.00 97.88 122 TRP A O 1
ATOM 1002 N N . LYS A 1 123 ? -15.219 3.133 25.071 1.00 97.69 123 LYS A N 1
ATOM 1003 C CA . LYS A 1 123 ? -16.074 2.729 23.952 1.00 97.69 123 LYS A CA 1
ATOM 1004 C C . LYS A 1 123 ? -15.440 3.124 22.621 1.00 97.69 123 LYS A C 1
ATOM 1006 O O . LYS A 1 123 ? -14.671 4.084 22.546 1.00 97.69 123 LYS A O 1
ATOM 1011 N N . VAL A 1 124 ? -15.784 2.395 21.564 1.00 95.31 124 VAL A N 1
ATOM 1012 C CA . VAL A 1 124 ? -15.351 2.672 20.191 1.00 95.31 124 VAL A CA 1
ATOM 1013 C C . VAL A 1 124 ? -16.245 3.758 19.593 1.00 95.31 124 VAL A C 1
ATOM 1015 O O . VAL A 1 124 ? -17.413 3.522 19.290 1.00 95.31 124 VAL A O 1
ATOM 1018 N N . ASP A 1 125 ? -15.692 4.953 19.412 1.00 93.38 125 ASP A N 1
ATOM 1019 C CA . ASP A 1 125 ? -16.377 6.108 18.815 1.00 93.38 125 ASP A CA 1
ATOM 1020 C C . ASP A 1 125 ? -16.200 6.188 17.293 1.00 93.38 125 ASP A C 1
ATOM 1022 O O . ASP A 1 125 ? -16.945 6.852 16.568 1.00 93.38 125 ASP A O 1
ATOM 1026 N N . GLY A 1 126 ? -15.200 5.491 16.764 1.00 88.94 126 GLY A N 1
ATOM 1027 C CA . GLY A 1 126 ? -15.014 5.402 15.331 1.00 88.94 126 GLY A CA 1
ATOM 1028 C C . GLY A 1 126 ? -13.955 4.401 14.935 1.00 88.94 126 GLY A C 1
ATOM 1029 O O . GLY A 1 126 ? -13.050 4.078 15.698 1.00 88.94 126 GLY A O 1
ATOM 1030 N N . LEU A 1 127 ? -14.072 3.961 13.694 1.00 88.44 127 LEU A N 1
ATOM 1031 C CA . LEU A 1 127 ? -13.169 3.024 13.067 1.00 88.44 127 LEU A CA 1
ATOM 1032 C C . LEU A 1 127 ? -12.852 3.548 11.672 1.00 88.44 127 LEU A C 1
ATOM 1034 O O . LEU A 1 127 ? -13.760 3.831 10.890 1.00 88.44 127 LEU A O 1
ATOM 1038 N N . ALA A 1 128 ? -11.569 3.671 11.365 1.00 82.88 128 ALA A N 1
ATOM 1039 C CA . ALA A 1 128 ? -11.098 3.972 10.026 1.00 82.88 128 ALA A CA 1
ATOM 1040 C C . ALA A 1 128 ? -10.022 2.962 9.642 1.00 82.88 128 ALA A C 1
ATOM 1042 O O . ALA A 1 128 ? -9.072 2.745 10.390 1.00 82.88 128 ALA A O 1
ATOM 1043 N N . ILE A 1 129 ? -10.127 2.361 8.459 1.00 81.06 129 ILE A N 1
ATOM 1044 C CA . ILE A 1 129 ? -8.966 1.682 7.888 1.00 81.06 129 ILE A CA 1
ATOM 1045 C C . ILE A 1 129 ? -8.026 2.768 7.411 1.00 81.06 129 ILE A C 1
ATOM 1047 O O . ILE A 1 129 ? -8.368 3.537 6.512 1.00 81.06 129 ILE A O 1
ATOM 1051 N N . ILE A 1 130 ? -6.840 2.826 8.008 1.00 74.81 130 ILE A N 1
ATOM 1052 C CA . ILE A 1 130 ? -5.765 3.620 7.444 1.00 74.81 130 ILE A CA 1
ATOM 1053 C C . ILE A 1 130 ? -5.396 2.879 6.156 1.00 74.81 130 ILE A C 1
ATOM 1055 O O . ILE A 1 130 ? -4.930 1.733 6.229 1.00 74.81 130 ILE A O 1
ATOM 1059 N N . PRO A 1 131 ? -5.592 3.479 4.964 1.00 57.03 131 PRO A N 1
ATOM 1060 C CA . PRO A 1 131 ? -4.917 2.968 3.781 1.00 57.03 131 PRO A CA 1
ATOM 1061 C C . PRO A 1 131 ? -3.446 2.871 4.157 1.00 57.03 131 PRO A C 1
ATOM 1063 O O . PRO A 1 131 ? -2.984 3.699 4.940 1.00 57.03 131 PRO A O 1
ATOM 1066 N N . VAL A 1 132 ? -2.691 1.915 3.625 1.00 49.22 132 VAL A N 1
ATOM 1067 C CA . VAL A 1 132 ? -1.234 1.984 3.763 1.00 49.22 132 VAL A CA 1
ATOM 1068 C C . VAL A 1 132 ? -0.788 3.287 3.088 1.00 49.22 132 VAL A C 1
ATOM 1070 O O . VAL A 1 132 ? -0.524 3.346 1.892 1.00 49.22 132 VAL A O 1
ATOM 1073 N N . ARG A 1 133 ? -0.777 4.383 3.851 1.00 40.00 133 ARG A N 1
ATOM 1074 C CA . ARG A 1 133 ? -0.063 5.601 3.547 1.00 40.00 133 ARG A CA 1
ATOM 1075 C C . ARG A 1 133 ? 1.351 5.129 3.723 1.00 40.00 133 ARG A C 1
ATOM 1077 O O . ARG A 1 133 ? 1.793 4.898 4.846 1.00 40.00 133 ARG A O 1
ATOM 1084 N N . ALA A 1 134 ? 2.021 4.886 2.613 1.00 40.16 134 ALA A N 1
ATOM 1085 C CA . ALA A 1 134 ? 3.433 4.612 2.638 1.00 40.16 134 ALA A CA 1
ATOM 1086 C C . ALA A 1 134 ? 4.146 5.863 3.191 1.00 40.16 134 ALA A C 1
ATOM 1088 O O . ALA A 1 134 ? 4.441 6.832 2.503 1.00 40.16 134 ALA A O 1
ATOM 1089 N N . SER A 1 135 ? 4.263 5.877 4.511 1.00 39.22 135 SER A N 1
ATOM 1090 C CA . SER A 1 135 ? 4.970 6.836 5.346 1.00 39.22 135 SER A CA 1
ATOM 1091 C C . SER A 1 135 ? 5.266 6.162 6.689 1.00 39.22 135 SER A C 1
ATOM 1093 O O . SER A 1 135 ? 5.023 6.704 7.761 1.00 39.22 135 SER A O 1
ATOM 1095 N N . ALA A 1 136 ? 5.810 4.958 6.620 1.00 41.06 136 ALA A N 1
ATOM 1096 C CA . ALA A 1 136 ? 6.969 4.612 7.416 1.00 41.06 136 ALA A CA 1
ATOM 1097 C C . ALA A 1 136 ? 8.035 4.283 6.378 1.00 41.06 136 ALA A C 1
ATOM 1099 O O . ALA A 1 136 ? 7.710 3.681 5.349 1.00 41.06 136 ALA A O 1
ATOM 1100 N N . ALA A 1 137 ? 9.269 4.748 6.580 1.00 45.69 137 ALA A N 1
ATOM 1101 C CA . ALA A 1 137 ? 10.361 4.308 5.730 1.00 45.69 137 ALA A CA 1
ATOM 1102 C C . ALA A 1 137 ? 10.277 2.775 5.644 1.00 45.69 137 ALA A C 1
ATOM 1104 O O . ALA A 1 137 ? 10.119 2.136 6.686 1.00 45.69 137 ALA A O 1
ATOM 1105 N N . PRO A 1 138 ? 10.267 2.205 4.436 1.00 50.59 138 PRO A N 1
ATOM 1106 C CA . PRO A 1 138 ? 10.140 0.768 4.275 1.00 50.59 138 PRO A CA 1
ATOM 1107 C C . PRO A 1 138 ? 11.121 0.017 5.156 1.00 50.59 138 PRO A C 1
ATOM 1109 O O . PRO A 1 138 ? 12.235 0.512 5.354 1.00 50.59 138 PRO A O 1
ATOM 1112 N N . ASP A 1 139 ? 10.708 -1.158 5.652 1.00 50.91 139 ASP A N 1
ATOM 1113 C CA . ASP A 1 139 ? 11.576 -2.055 6.417 1.00 50.91 139 ASP A CA 1
ATOM 1114 C C . ASP A 1 139 ? 12.960 -2.045 5.760 1.00 50.91 139 ASP A C 1
ATOM 1116 O O . ASP A 1 139 ? 13.056 -2.370 4.568 1.00 50.91 139 ASP A O 1
ATOM 1120 N N . PRO A 1 140 ? 14.026 -1.613 6.466 1.00 53.53 140 PRO A N 1
ATOM 1121 C CA . PRO A 1 140 ? 15.326 -1.411 5.843 1.00 53.53 140 PRO A CA 1
ATOM 1122 C C . PRO A 1 140 ? 15.798 -2.604 4.993 1.00 53.53 140 PRO A C 1
ATOM 1124 O O . PRO A 1 140 ? 16.350 -2.349 3.923 1.00 53.53 140 PRO A O 1
ATOM 1127 N N . PRO A 1 141 ? 15.521 -3.875 5.362 1.00 66.56 141 PRO A N 1
ATOM 1128 C CA . PRO A 1 141 ? 15.756 -5.021 4.481 1.00 66.56 141 PRO A CA 1
ATOM 1129 C C . PRO A 1 141 ? 14.978 -4.977 3.150 1.00 66.56 141 PRO A C 1
ATOM 1131 O O . PRO A 1 141 ? 15.592 -5.094 2.091 1.00 66.56 141 PRO A O 1
ATOM 1134 N N . LEU A 1 142 ? 13.660 -4.730 3.165 1.00 71.12 142 LEU A N 1
ATOM 1135 C CA . LEU A 1 142 ? 12.823 -4.690 1.953 1.00 71.12 142 LEU A CA 1
ATOM 1136 C C . LEU A 1 142 ? 13.230 -3.552 1.011 1.00 71.12 142 LEU A C 1
ATOM 1138 O O . LEU A 1 142 ? 13.350 -3.749 -0.200 1.00 71.12 142 LEU A O 1
ATOM 1142 N N . LEU A 1 143 ? 13.501 -2.360 1.557 1.00 75.62 143 LEU A N 1
ATOM 1143 C CA . LEU A 1 143 ? 13.991 -1.245 0.746 1.00 75.62 143 LEU A CA 1
ATOM 1144 C C . LEU A 1 143 ? 15.348 -1.563 0.123 1.00 75.62 143 LEU A C 1
ATOM 1146 O O . LEU A 1 143 ? 15.573 -1.250 -1.045 1.00 75.62 143 LEU A O 1
ATOM 1150 N N . GLN A 1 144 ? 16.260 -2.165 0.888 1.00 81.25 144 GLN A N 1
ATOM 1151 C CA . GLN A 1 144 ? 17.585 -2.526 0.391 1.00 81.25 144 GLN A CA 1
ATOM 1152 C C . GLN A 1 144 ? 17.507 -3.554 -0.740 1.00 81.25 144 GLN A C 1
ATOM 1154 O O . GLN A 1 144 ? 18.255 -3.432 -1.714 1.00 81.25 144 GLN A O 1
ATOM 1159 N N . GLU A 1 145 ? 16.593 -4.522 -0.660 1.00 85.12 145 GLU A N 1
ATOM 1160 C CA . GLU A 1 145 ? 16.342 -5.494 -1.728 1.00 85.12 145 GLU A CA 1
ATOM 1161 C C . GLU A 1 145 ? 15.823 -4.822 -3.001 1.00 85.12 145 GLU A C 1
ATOM 1163 O O . GLU A 1 145 ? 16.391 -5.014 -4.081 1.00 85.12 145 GLU A O 1
ATOM 1168 N N . ILE A 1 146 ? 14.809 -3.964 -2.874 1.00 89.94 146 ILE A N 1
ATOM 1169 C CA . ILE A 1 146 ? 14.269 -3.162 -3.978 1.00 89.94 146 ILE A CA 1
ATOM 1170 C C . ILE A 1 146 ? 15.367 -2.305 -4.619 1.00 89.94 146 ILE A C 1
ATOM 1172 O O . ILE A 1 146 ? 15.588 -2.358 -5.832 1.00 89.94 146 ILE A O 1
ATOM 1176 N N . GLN A 1 147 ? 16.120 -1.561 -3.805 1.00 89.50 147 GLN A N 1
ATOM 1177 C CA . GLN A 1 147 ? 17.236 -0.740 -4.270 1.00 89.50 147 GLN A CA 1
ATOM 1178 C C . GLN A 1 147 ? 18.329 -1.589 -4.928 1.00 89.50 147 GLN A C 1
ATOM 1180 O O . GLN A 1 147 ? 18.961 -1.145 -5.883 1.00 89.50 147 GLN A O 1
ATOM 1185 N N . SER A 1 148 ? 18.571 -2.810 -4.448 1.00 90.81 148 SER A N 1
ATOM 1186 C CA . SER A 1 148 ? 19.519 -3.752 -5.049 1.00 90.81 148 SER A CA 1
ATOM 1187 C C . SER A 1 148 ? 19.071 -4.207 -6.440 1.00 90.81 148 SER A C 1
ATOM 1189 O O . SER A 1 148 ? 19.881 -4.222 -7.365 1.00 90.81 148 SER A O 1
ATOM 1191 N N . VAL A 1 149 ? 17.790 -4.531 -6.628 1.00 95.56 149 VAL A N 1
ATOM 1192 C CA . VAL A 1 149 ? 17.227 -4.881 -7.945 1.00 95.56 149 VAL A CA 1
ATOM 1193 C C . VAL A 1 149 ? 17.351 -3.710 -8.920 1.00 95.56 149 VAL A C 1
ATOM 1195 O O . VAL A 1 149 ? 17.880 -3.880 -10.018 1.00 95.56 149 VAL A O 1
ATOM 1198 N N . ILE A 1 150 ? 16.952 -2.509 -8.492 1.00 95.88 150 ILE A N 1
ATOM 1199 C CA . ILE A 1 150 ? 17.051 -1.284 -9.295 1.00 95.88 150 ILE A CA 1
ATOM 1200 C C . ILE A 1 150 ? 18.504 -1.002 -9.692 1.00 95.88 150 ILE A C 1
ATOM 1202 O O . ILE A 1 150 ? 18.798 -0.821 -10.873 1.00 95.88 150 ILE A O 1
ATOM 1206 N N . ARG A 1 151 ? 19.433 -1.006 -8.724 1.00 94.50 151 ARG A N 1
ATOM 1207 C CA . ARG A 1 151 ? 20.860 -0.761 -8.985 1.00 94.50 151 ARG A CA 1
ATOM 1208 C C . ARG A 1 151 ? 21.438 -1.775 -9.964 1.00 94.50 151 ARG A C 1
ATOM 1210 O O . ARG A 1 151 ? 22.095 -1.371 -10.916 1.00 94.50 151 ARG A O 1
ATOM 1217 N N . ARG A 1 152 ? 21.154 -3.068 -9.779 1.00 95.19 152 ARG A N 1
ATOM 1218 C CA . ARG A 1 152 ? 21.654 -4.119 -10.677 1.00 95.19 152 ARG A CA 1
ATOM 1219 C C . ARG A 1 152 ? 21.121 -3.971 -12.100 1.00 95.19 152 ARG A C 1
ATOM 1221 O O . ARG A 1 152 ? 21.893 -4.140 -13.039 1.00 95.19 152 ARG A O 1
ATOM 1228 N N . GLN A 1 153 ? 19.853 -3.595 -12.276 1.00 97.19 153 GLN A N 1
ATOM 1229 C CA . GLN A 1 153 ? 19.320 -3.315 -13.611 1.00 97.19 153 GLN A CA 1
ATOM 1230 C C . GLN A 1 153 ? 20.004 -2.098 -14.256 1.00 97.19 153 GLN A C 1
ATOM 1232 O O . GLN A 1 153 ? 20.413 -2.167 -15.413 1.00 97.19 153 GLN A O 1
ATOM 1237 N N . LEU A 1 154 ? 20.158 -0.996 -13.517 1.00 93.81 154 LEU A N 1
ATOM 1238 C CA . LEU A 1 154 ? 20.827 0.209 -14.017 1.00 93.81 154 LEU A CA 1
ATOM 1239 C C . LEU A 1 154 ? 22.298 -0.058 -14.371 1.00 93.81 154 LEU A C 1
ATOM 1241 O O . LEU A 1 154 ? 22.793 0.436 -15.382 1.00 93.81 154 LEU A O 1
ATOM 1245 N N . ASP A 1 155 ? 22.997 -0.870 -13.580 1.00 93.75 155 ASP A N 1
ATOM 1246 C CA . ASP A 1 155 ? 24.370 -1.279 -13.876 1.00 93.75 155 ASP A CA 1
ATOM 1247 C C . ASP A 1 155 ? 24.451 -2.207 -15.093 1.00 93.75 155 ASP A C 1
ATOM 1249 O O . ASP A 1 155 ? 25.419 -2.132 -15.851 1.00 93.75 155 ASP A O 1
ATOM 1253 N N . ALA A 1 156 ? 23.433 -3.037 -15.331 1.00 96.50 156 ALA A N 1
ATOM 1254 C CA . ALA A 1 156 ? 23.317 -3.809 -16.562 1.00 96.50 156 ALA A CA 1
ATOM 1255 C C . ALA A 1 156 ? 23.106 -2.896 -17.785 1.00 96.50 156 ALA A C 1
ATOM 1257 O O . ALA A 1 156 ? 23.778 -3.091 -18.796 1.00 96.50 156 ALA A O 1
ATOM 1258 N N . PHE A 1 157 ? 22.291 -1.834 -17.686 1.00 94.81 157 PHE A N 1
ATOM 1259 C CA . PHE A 1 157 ? 22.181 -0.829 -18.758 1.00 94.81 157 PHE A CA 1
ATOM 1260 C C . PHE A 1 157 ? 23.518 -0.145 -19.058 1.00 94.81 157 PHE A C 1
ATOM 1262 O O . PHE A 1 157 ? 23.909 -0.070 -20.221 1.00 94.81 157 PHE A O 1
ATOM 1269 N N . LYS A 1 158 ? 24.270 0.274 -18.028 1.00 89.81 158 LYS A N 1
ATOM 1270 C CA . LYS A 1 158 ? 25.608 0.880 -18.202 1.00 89.81 158 LYS A CA 1
ATOM 1271 C C . LYS A 1 158 ? 26.593 -0.041 -18.928 1.00 89.81 158 LYS A C 1
ATOM 1273 O O . LYS A 1 158 ? 27.461 0.448 -19.644 1.00 89.81 158 LYS A O 1
ATOM 1278 N N . LYS A 1 159 ? 26.468 -1.357 -18.731 1.00 93.88 159 LYS A N 1
ATOM 1279 C CA . LYS A 1 159 ? 27.281 -2.392 -19.393 1.00 93.88 159 LYS A CA 1
ATOM 1280 C C . LYS A 1 159 ? 26.721 -2.827 -20.751 1.00 93.88 159 LYS A C 1
ATOM 1282 O O . LYS A 1 159 ? 27.295 -3.707 -21.381 1.00 93.88 159 LYS A O 1
ATOM 1287 N N . GLU A 1 160 ? 25.604 -2.243 -21.179 1.00 93.81 160 GLU A N 1
ATOM 1288 C CA . GLU A 1 160 ? 24.819 -2.661 -22.346 1.00 93.81 160 GLU A CA 1
ATOM 1289 C C . GLU A 1 160 ? 24.340 -4.122 -22.303 1.00 93.81 160 GLU A C 1
ATOM 1291 O O . GLU A 1 160 ? 23.993 -4.710 -23.328 1.00 93.81 160 GLU A O 1
ATOM 1296 N N . ASP A 1 161 ? 24.250 -4.706 -21.108 1.00 97.06 161 ASP A N 1
ATOM 1297 C CA . ASP A 1 161 ? 23.752 -6.060 -20.898 1.00 97.06 161 ASP A CA 1
ATOM 1298 C C . ASP A 1 161 ? 22.227 -6.051 -20.724 1.00 97.06 161 ASP A C 1
ATOM 1300 O O . ASP A 1 161 ? 21.672 -6.206 -19.634 1.00 97.06 161 ASP A O 1
ATOM 1304 N N . TYR A 1 162 ? 21.514 -5.851 -21.834 1.00 96.31 162 TYR A N 1
ATOM 1305 C CA . TYR A 1 162 ? 20.048 -5.850 -21.834 1.00 96.31 162 TYR A CA 1
ATOM 1306 C C . TYR A 1 162 ? 19.451 -7.223 -21.526 1.00 96.31 162 TYR A C 1
ATOM 1308 O O . TYR A 1 162 ? 18.290 -7.302 -21.126 1.00 96.31 162 TYR A O 1
ATOM 1316 N N . LYS A 1 163 ? 20.222 -8.304 -21.692 1.00 97.31 163 LYS A N 1
ATOM 1317 C CA . LYS A 1 163 ? 19.789 -9.644 -21.293 1.00 97.31 163 LYS A CA 1
ATOM 1318 C C . LYS A 1 163 ? 19.700 -9.723 -19.771 1.00 97.31 163 LYS A C 1
ATOM 1320 O O . LYS A 1 163 ? 18.672 -10.164 -19.265 1.00 97.31 163 LYS A O 1
ATOM 1325 N N . GLU A 1 164 ? 20.723 -9.257 -19.061 1.00 96.44 164 GLU A N 1
ATOM 1326 C CA . GLU A 1 164 ? 20.723 -9.203 -17.599 1.00 96.44 164 GLU A CA 1
ATOM 1327 C C . GLU A 1 164 ? 19.704 -8.187 -17.069 1.00 96.44 164 GLU A C 1
ATOM 1329 O O . GLU A 1 164 ? 18.892 -8.520 -16.206 1.00 96.44 164 GLU A O 1
ATOM 1334 N N . ALA A 1 165 ? 19.646 -6.982 -17.649 1.00 96.94 165 ALA A N 1
ATOM 1335 C CA . ALA A 1 165 ? 18.679 -5.956 -17.251 1.00 96.94 165 ALA A CA 1
ATOM 1336 C C . ALA A 1 165 ? 17.221 -6.454 -17.331 1.00 96.94 165 ALA A C 1
ATOM 1338 O O . ALA A 1 165 ? 16.394 -6.147 -16.465 1.00 96.94 165 ALA A O 1
ATOM 1339 N N . TYR A 1 166 ? 16.914 -7.255 -18.356 1.00 97.19 166 TYR A N 1
ATOM 1340 C CA . TYR A 1 166 ? 15.587 -7.817 -18.585 1.00 97.19 166 TYR A CA 1
ATOM 1341 C C . TYR A 1 166 ? 15.200 -8.892 -17.551 1.00 97.19 166 TYR A C 1
ATOM 1343 O O . TYR A 1 166 ? 14.021 -9.011 -17.222 1.00 97.19 166 TYR A O 1
ATOM 1351 N N . ARG A 1 167 ? 16.157 -9.609 -16.938 1.00 95.75 167 ARG A N 1
ATOM 1352 C CA . ARG A 1 167 ? 15.877 -10.606 -15.875 1.00 95.75 167 ARG A CA 1
ATOM 1353 C C . ARG A 1 167 ? 15.302 -9.994 -14.595 1.00 95.75 167 ARG A C 1
ATOM 1355 O O . ARG A 1 167 ? 14.664 -10.699 -13.807 1.00 95.75 167 ARG A O 1
ATOM 1362 N N . PHE A 1 168 ? 15.519 -8.697 -14.379 1.00 95.75 168 PHE A N 1
ATOM 1363 C CA . PHE A 1 168 ? 14.947 -7.957 -13.252 1.00 95.75 168 PHE A CA 1
ATOM 1364 C C . PHE A 1 168 ? 13.489 -7.540 -13.476 1.00 95.75 168 PHE A C 1
ATOM 1366 O O . PHE A 1 168 ? 12.869 -7.019 -12.552 1.00 95.75 168 PHE A O 1
ATOM 1373 N N . THR A 1 169 ? 12.929 -7.763 -14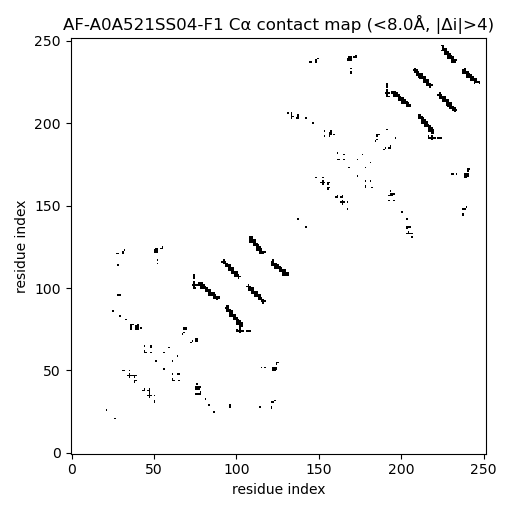.668 1.00 96.31 169 THR A N 1
ATOM 1374 C CA . THR A 1 169 ? 11.519 -7.463 -14.957 1.00 96.31 169 THR A CA 1
ATOM 1375 C C . THR A 1 169 ? 10.587 -8.579 -14.479 1.00 96.31 169 THR A C 1
ATOM 1377 O O . THR A 1 169 ? 11.015 -9.729 -14.361 1.00 96.31 169 THR A O 1
ATOM 1380 N N . SER A 1 170 ? 9.329 -8.245 -14.184 1.00 96.19 170 SER A N 1
ATOM 1381 C CA . SER A 1 170 ? 8.313 -9.194 -13.705 1.00 96.19 170 SER A CA 1
ATOM 1382 C C . SER A 1 170 ? 7.898 -10.196 -14.779 1.00 96.19 170 SER A C 1
ATOM 1384 O O . SER A 1 170 ? 8.000 -9.942 -15.982 1.00 96.19 170 SER A O 1
ATOM 1386 N N . THR A 1 171 ? 7.350 -11.329 -14.354 1.00 91.62 171 THR A N 1
ATOM 1387 C CA . THR A 1 171 ? 6.772 -12.332 -15.251 1.00 91.62 171 THR A CA 1
ATOM 1388 C C . THR A 1 171 ? 5.624 -11.739 -16.080 1.00 91.62 171 THR A C 1
ATOM 1390 O O . THR A 1 171 ? 5.495 -12.031 -17.272 1.00 91.62 171 THR A O 1
ATOM 1393 N N . SER A 1 172 ? 4.794 -10.872 -15.485 1.00 88.25 172 SER A N 1
ATOM 1394 C CA . SER A 1 172 ? 3.731 -10.133 -16.187 1.00 88.25 172 SER A CA 1
ATOM 1395 C C . SER A 1 172 ? 4.282 -9.215 -17.276 1.00 88.25 172 SER A C 1
ATOM 1397 O O . SER A 1 172 ? 3.716 -9.179 -18.371 1.00 88.25 172 SER A O 1
ATOM 1399 N N . PHE A 1 173 ? 5.390 -8.516 -17.015 1.00 92.81 173 PHE A N 1
ATOM 1400 C CA . PHE A 1 173 ? 6.058 -7.674 -18.005 1.00 92.81 173 PHE A CA 1
ATOM 1401 C C . PHE A 1 173 ? 6.649 -8.510 -19.144 1.00 92.81 173 PHE A C 1
ATOM 1403 O O . PHE A 1 173 ? 6.423 -8.209 -20.318 1.00 92.81 173 PHE A O 1
ATOM 1410 N N . GLN A 1 174 ? 7.348 -9.601 -18.815 1.00 93.81 174 GLN A N 1
ATOM 1411 C CA . GLN A 1 174 ? 7.993 -10.477 -19.798 1.00 93.81 174 GLN A CA 1
ATOM 1412 C C . GLN A 1 174 ? 6.989 -11.142 -20.752 1.00 93.81 174 GLN A C 1
ATOM 1414 O O . GLN A 1 174 ? 7.280 -11.319 -21.934 1.00 93.81 174 GLN A O 1
ATOM 1419 N N . LYS A 1 175 ? 5.775 -11.449 -20.272 1.00 92.31 175 LYS A N 1
ATOM 1420 C CA . LYS A 1 175 ? 4.669 -11.942 -21.114 1.00 92.31 175 LYS A CA 1
ATOM 1421 C C . LYS A 1 175 ? 4.183 -10.914 -22.140 1.00 92.31 175 LYS A C 1
ATOM 1423 O O . LYS A 1 175 ? 3.658 -11.305 -23.177 1.00 92.31 175 LYS A O 1
ATOM 1428 N N . GLN A 1 176 ? 4.323 -9.619 -21.857 1.00 89.12 176 GLN A N 1
ATOM 1429 C CA . GLN A 1 176 ? 3.825 -8.540 -22.719 1.00 89.12 176 GLN A CA 1
ATOM 1430 C C . GLN A 1 176 ? 4.897 -7.976 -23.658 1.00 89.12 176 GLN A C 1
ATOM 1432 O O . GLN A 1 176 ? 4.599 -7.577 -24.786 1.00 89.12 176 GLN A O 1
ATOM 1437 N N . PHE A 1 177 ? 6.149 -7.936 -23.208 1.00 89.56 177 PHE A N 1
ATOM 1438 C CA . PHE A 1 177 ? 7.260 -7.333 -23.935 1.00 89.56 177 PHE A CA 1
ATOM 1439 C C . PHE A 1 177 ? 8.398 -8.329 -24.062 1.00 89.56 177 PHE A C 1
ATOM 1441 O O . PHE A 1 177 ? 8.958 -8.728 -23.051 1.00 89.56 177 PHE A O 1
ATOM 1448 N N . SER A 1 178 ? 8.804 -8.669 -25.287 1.00 96.25 178 SER A N 1
ATOM 1449 C CA . SER A 1 178 ? 10.023 -9.453 -25.513 1.00 96.25 178 SER A CA 1
ATOM 1450 C C . SER A 1 178 ? 11.282 -8.673 -25.111 1.00 96.25 178 SER A C 1
ATOM 1452 O O . SER A 1 178 ? 11.280 -7.439 -25.100 1.00 96.25 178 SER A O 1
ATOM 1454 N N . LYS A 1 179 ? 12.387 -9.387 -24.853 1.00 96.81 179 LYS A N 1
ATOM 1455 C CA . LYS A 1 179 ? 13.700 -8.789 -24.542 1.00 96.81 179 LYS A CA 1
ATOM 1456 C C . LYS A 1 179 ? 14.141 -7.759 -25.586 1.00 96.81 179 LYS A C 1
ATOM 1458 O O . LYS A 1 179 ? 14.608 -6.681 -25.229 1.00 96.81 179 LYS A O 1
ATOM 1463 N N . ASP A 1 180 ? 13.964 -8.062 -26.871 1.00 96.00 180 ASP A N 1
ATOM 1464 C CA . ASP A 1 180 ? 14.372 -7.171 -27.968 1.00 96.00 180 ASP A CA 1
ATOM 1465 C C . ASP A 1 180 ? 13.483 -5.927 -28.064 1.00 96.00 180 ASP A C 1
ATOM 1467 O O . ASP A 1 180 ? 13.972 -4.818 -28.295 1.00 96.00 180 ASP A O 1
ATOM 1471 N N . ARG A 1 181 ? 12.172 -6.079 -27.820 1.00 94.31 181 ARG A N 1
ATOM 1472 C CA . ARG A 1 181 ? 11.245 -4.943 -27.750 1.00 94.31 181 ARG A CA 1
ATOM 1473 C C . ARG A 1 181 ? 11.553 -4.051 -26.549 1.00 94.31 181 ARG A C 1
ATOM 1475 O O . ARG A 1 181 ? 11.511 -2.830 -26.683 1.00 94.31 181 ARG A O 1
ATOM 1482 N N . PHE A 1 182 ? 11.876 -4.648 -25.405 1.00 94.19 182 PHE A N 1
ATOM 1483 C CA . PHE A 1 182 ? 12.334 -3.935 -24.216 1.00 94.19 182 PHE A CA 1
ATOM 1484 C C . PHE A 1 182 ? 13.598 -3.119 -24.508 1.00 94.19 182 PHE A C 1
ATOM 1486 O O . PHE A 1 182 ? 13.599 -1.911 -24.281 1.00 94.19 182 PHE A O 1
ATOM 1493 N N . GLU A 1 183 ? 14.631 -3.736 -25.087 1.00 96.25 183 GLU A N 1
ATOM 1494 C CA . GLU A 1 183 ? 15.875 -3.042 -25.440 1.00 96.25 183 GLU A CA 1
ATOM 1495 C C . GLU A 1 183 ? 15.625 -1.889 -26.419 1.00 96.25 183 GLU A C 1
ATOM 1497 O O . GLU A 1 183 ? 16.062 -0.762 -26.180 1.00 96.25 183 GLU A O 1
ATOM 1502 N N . THR A 1 184 ? 14.862 -2.145 -27.484 1.00 95.12 184 THR A N 1
ATOM 1503 C CA . THR A 1 184 ? 14.526 -1.128 -28.490 1.00 95.12 184 THR A CA 1
ATOM 1504 C C . THR A 1 184 ? 13.804 0.057 -27.849 1.00 95.12 184 THR A C 1
ATOM 1506 O O . THR A 1 184 ? 14.124 1.212 -28.125 1.00 95.12 184 THR A O 1
ATOM 1509 N N . MET A 1 185 ? 12.850 -0.212 -26.955 1.00 93.12 185 MET A N 1
ATOM 1510 C CA . MET A 1 185 ? 12.088 0.817 -26.255 1.00 93.12 185 MET A CA 1
ATOM 1511 C C . MET A 1 185 ? 12.962 1.649 -25.315 1.00 93.12 185 MET A C 1
ATOM 1513 O O . MET A 1 185 ? 12.854 2.874 -25.337 1.00 93.12 185 MET A O 1
ATOM 1517 N N . ILE A 1 186 ? 13.827 1.017 -24.515 1.00 94.06 186 ILE A N 1
ATOM 1518 C CA . ILE A 1 186 ? 14.718 1.732 -23.593 1.00 94.06 186 ILE A CA 1
ATOM 1519 C C . ILE A 1 186 ? 15.693 2.617 -24.374 1.00 94.06 186 ILE A C 1
ATOM 1521 O O . ILE A 1 186 ? 15.784 3.808 -24.088 1.00 94.06 186 ILE A O 1
ATOM 1525 N N . ARG A 1 187 ? 16.340 2.088 -25.420 1.00 93.69 187 ARG A N 1
ATOM 1526 C CA . ARG A 1 187 ? 17.273 2.866 -26.253 1.00 93.69 187 ARG A CA 1
ATOM 1527 C C . ARG A 1 187 ? 16.596 4.044 -26.960 1.00 93.69 187 ARG A C 1
ATOM 1529 O O . ARG A 1 187 ? 17.193 5.111 -27.056 1.00 93.69 187 ARG A O 1
ATOM 1536 N N . ALA A 1 188 ? 15.368 3.861 -27.449 1.00 91.19 188 ALA A N 1
ATOM 1537 C CA . ALA A 1 188 ? 14.667 4.883 -28.225 1.00 91.19 188 ALA A CA 1
ATOM 1538 C C . ALA A 1 188 ? 13.964 5.944 -27.364 1.00 91.19 188 ALA A C 1
ATOM 1540 O O . ALA A 1 188 ? 13.922 7.109 -27.749 1.00 91.19 188 ALA A O 1
ATOM 1541 N N . ARG A 1 189 ? 13.363 5.550 -26.233 1.00 90.38 189 ARG A N 1
ATOM 1542 C CA . ARG A 1 189 ? 12.489 6.429 -25.431 1.00 90.38 189 ARG A CA 1
ATOM 1543 C C . ARG A 1 189 ? 13.098 6.888 -24.117 1.00 90.38 189 ARG A C 1
ATOM 1545 O O . ARG A 1 189 ? 12.643 7.887 -23.574 1.00 90.38 189 ARG A O 1
ATOM 1552 N N . PHE A 1 190 ? 14.098 6.172 -23.618 1.00 92.38 190 PHE A N 1
ATOM 1553 C CA . PHE A 1 190 ? 14.755 6.467 -22.350 1.00 92.38 190 PHE A CA 1
ATOM 1554 C C . PHE A 1 190 ? 16.284 6.433 -22.510 1.00 92.38 190 PHE A C 1
ATOM 1556 O O . PHE A 1 190 ? 16.958 5.672 -21.806 1.00 92.38 190 PHE A O 1
ATOM 1563 N N . PRO A 1 191 ? 16.866 7.223 -23.436 1.00 92.62 191 PRO A N 1
ATOM 1564 C CA . PRO A 1 191 ? 18.311 7.224 -23.661 1.00 92.62 191 PRO A CA 1
ATOM 1565 C C . PRO A 1 191 ? 19.103 7.606 -22.399 1.00 92.62 191 PRO A C 1
ATOM 1567 O O . PRO A 1 191 ? 20.214 7.113 -22.203 1.00 92.62 191 PRO A O 1
ATOM 1570 N N . GLU A 1 192 ? 18.519 8.409 -21.504 1.00 93.31 192 GLU A N 1
ATOM 1571 C CA . GLU A 1 192 ? 19.089 8.750 -20.198 1.00 93.31 192 GLU A CA 1
ATOM 1572 C C . GLU A 1 192 ? 19.217 7.526 -19.276 1.00 93.31 192 GLU A C 1
ATOM 1574 O O . GLU A 1 192 ? 20.181 7.436 -18.523 1.00 93.31 192 GLU A O 1
ATOM 1579 N N . MET A 1 193 ? 18.295 6.559 -19.364 1.00 92.06 193 MET A N 1
ATOM 1580 C CA . MET A 1 193 ? 18.363 5.287 -18.626 1.00 92.06 193 MET A CA 1
ATOM 1581 C C . MET A 1 193 ? 19.353 4.321 -19.269 1.00 92.06 193 MET A C 1
ATOM 1583 O O . MET A 1 193 ? 20.133 3.674 -18.573 1.00 92.06 193 MET A O 1
ATOM 1587 N N . ALA A 1 194 ? 19.324 4.235 -20.604 1.00 91.50 194 ALA A N 1
ATOM 1588 C CA . ALA A 1 194 ? 20.215 3.378 -21.380 1.00 91.50 194 ALA A CA 1
ATOM 1589 C C . ALA A 1 194 ? 21.692 3.706 -21.113 1.00 91.50 194 ALA A C 1
ATOM 1591 O O . ALA A 1 194 ? 22.535 2.811 -21.103 1.00 91.50 194 ALA A O 1
ATOM 1592 N N . ARG A 1 195 ? 22.002 4.992 -20.890 1.00 88.50 195 ARG A N 1
ATOM 1593 C CA . ARG A 1 195 ? 23.335 5.485 -20.531 1.00 88.50 195 ARG A CA 1
ATOM 1594 C C . ARG A 1 195 ? 23.255 6.613 -19.499 1.00 88.50 195 ARG A C 1
ATOM 1596 O O . ARG A 1 195 ? 23.424 7.794 -19.818 1.00 88.50 195 ARG A O 1
ATOM 1603 N N . ALA A 1 196 ? 23.033 6.222 -18.249 1.00 89.75 196 ALA A N 1
ATOM 1604 C CA . ALA A 1 196 ? 23.006 7.147 -17.124 1.00 89.75 196 ALA A CA 1
ATOM 1605 C C . ALA A 1 196 ? 24.423 7.595 -16.727 1.00 89.75 196 ALA A C 1
ATOM 1607 O O . ALA A 1 196 ? 25.298 6.767 -16.470 1.00 89.75 196 ALA A O 1
ATOM 1608 N N . ALA A 1 197 ? 24.622 8.908 -16.616 1.00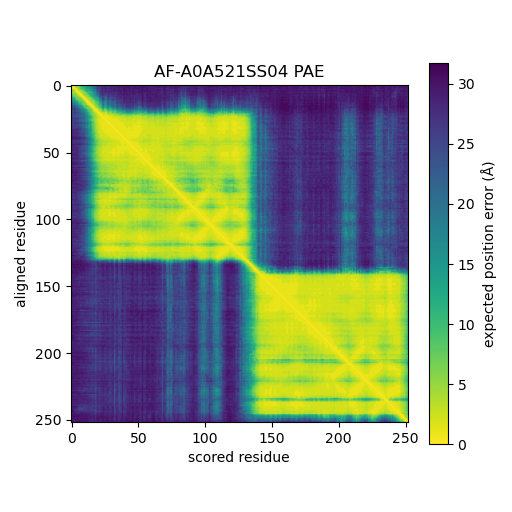 89.25 197 ALA A N 1
ATOM 1609 C CA . ALA A 1 197 ? 25.785 9.515 -15.975 1.00 89.25 197 ALA A CA 1
ATOM 1610 C C . ALA A 1 197 ? 25.694 9.387 -14.446 1.00 89.25 197 ALA A C 1
ATOM 1612 O O . ALA A 1 197 ? 26.667 9.043 -13.778 1.00 89.25 197 ALA A O 1
ATOM 1613 N N . SER A 1 198 ? 24.506 9.632 -13.889 1.00 88.50 198 SER A N 1
ATOM 1614 C CA . SER A 1 198 ? 24.220 9.465 -12.465 1.00 88.50 198 SER A CA 1
ATOM 1615 C C . SER A 1 198 ? 22.746 9.140 -12.236 1.00 88.50 198 SER A C 1
ATOM 1617 O O . SER A 1 198 ? 21.880 9.453 -13.055 1.00 88.50 198 SER A O 1
ATOM 1619 N N . THR A 1 199 ? 22.462 8.492 -11.108 1.00 90.50 199 THR A N 1
ATOM 1620 C CA . THR A 1 199 ? 21.106 8.105 -10.707 1.00 90.50 199 THR A CA 1
ATOM 1621 C C . THR A 1 199 ? 20.907 8.396 -9.232 1.00 90.50 199 THR A C 1
ATOM 1623 O O . THR A 1 199 ? 21.756 8.030 -8.416 1.00 90.50 199 THR A O 1
ATOM 1626 N N . ARG A 1 200 ? 19.772 8.993 -8.881 1.00 87.12 200 ARG A N 1
ATOM 1627 C CA . ARG A 1 200 ? 19.366 9.243 -7.500 1.00 87.12 200 ARG A CA 1
ATOM 1628 C C . ARG A 1 200 ? 18.039 8.547 -7.245 1.00 87.12 200 ARG A C 1
ATOM 1630 O O . ARG A 1 200 ? 17.040 8.870 -7.875 1.00 87.12 200 ARG A O 1
ATOM 1637 N N . ILE A 1 201 ? 18.039 7.603 -6.311 1.00 86.94 201 ILE A N 1
ATOM 1638 C CA . ILE A 1 201 ? 16.804 6.974 -5.838 1.00 86.94 201 ILE A CA 1
ATOM 1639 C C . ILE A 1 201 ? 16.125 7.957 -4.881 1.00 86.94 201 ILE A C 1
ATOM 1641 O O . ILE A 1 201 ? 16.756 8.463 -3.951 1.00 86.94 201 ILE A O 1
ATOM 1645 N N . GLY A 1 202 ? 14.872 8.282 -5.180 1.00 80.50 202 GLY A N 1
ATOM 1646 C CA . GLY A 1 202 ? 14.036 9.222 -4.449 1.00 80.50 202 GLY A CA 1
ATOM 1647 C C . GLY A 1 202 ? 13.094 8.516 -3.480 1.00 80.50 202 GLY A C 1
ATOM 1648 O O . GLY A 1 202 ? 13.491 7.598 -2.760 1.00 80.50 202 GLY A O 1
ATOM 1649 N N . ARG A 1 203 ? 11.840 8.977 -3.441 1.00 78.94 203 ARG A N 1
ATOM 1650 C CA . ARG A 1 203 ? 10.811 8.407 -2.566 1.00 78.94 203 ARG A CA 1
ATOM 1651 C C . ARG A 1 203 ? 10.474 6.985 -2.997 1.00 78.94 203 ARG A C 1
ATOM 1653 O O . ARG A 1 203 ? 10.437 6.678 -4.186 1.00 78.94 203 ARG A O 1
ATOM 1660 N N . ALA A 1 204 ? 10.202 6.139 -2.013 1.00 79.31 204 ALA A N 1
ATOM 1661 C CA . ALA A 1 204 ? 9.689 4.799 -2.224 1.00 79.31 204 ALA A CA 1
ATOM 1662 C C . ALA A 1 204 ? 8.414 4.629 -1.402 1.00 79.31 204 ALA A C 1
ATOM 1664 O O . ALA A 1 204 ? 8.404 4.925 -0.206 1.00 79.31 204 ALA A O 1
ATOM 1665 N N . PHE A 1 205 ? 7.363 4.142 -2.047 1.00 74.88 205 PHE A N 1
ATOM 1666 C CA . PHE A 1 205 ? 6.121 3.752 -1.405 1.00 74.88 205 PHE A CA 1
ATOM 1667 C C . PHE A 1 205 ? 5.949 2.251 -1.588 1.00 74.88 205 PHE A C 1
ATOM 1669 O O . PHE A 1 205 ? 6.030 1.773 -2.712 1.00 74.88 205 PHE A O 1
ATOM 1676 N N . LEU A 1 206 ? 5.745 1.482 -0.522 1.00 73.50 206 LEU A N 1
ATOM 1677 C CA . LEU A 1 206 ? 5.573 0.036 -0.659 1.00 73.50 206 LEU A CA 1
ATOM 1678 C C . LEU A 1 206 ? 4.726 -0.589 0.438 1.00 73.50 206 LEU A C 1
ATOM 1680 O O . LEU A 1 206 ? 4.563 -0.033 1.522 1.00 73.50 206 LEU A O 1
ATOM 1684 N N . ASP A 1 207 ? 4.245 -1.780 0.107 1.00 70.50 207 ASP A N 1
ATOM 1685 C CA . ASP A 1 207 ? 3.704 -2.789 1.002 1.00 70.50 207 ASP A CA 1
ATOM 1686 C C . ASP A 1 207 ? 4.477 -4.116 0.813 1.00 70.50 207 ASP A C 1
ATOM 1688 O O . ASP A 1 207 ? 5.510 -4.165 0.143 1.00 70.50 207 ASP A O 1
ATOM 1692 N N . ASN A 1 208 ? 3.992 -5.209 1.404 1.00 65.19 208 ASN A N 1
ATOM 1693 C CA . ASN A 1 208 ? 4.672 -6.511 1.370 1.00 65.19 208 ASN A CA 1
ATOM 1694 C C . ASN A 1 208 ? 4.742 -7.164 -0.024 1.00 65.19 208 ASN A C 1
ATOM 1696 O O . ASN A 1 208 ? 5.442 -8.158 -0.187 1.00 65.19 208 ASN A O 1
ATOM 1700 N N . ALA A 1 209 ? 3.983 -6.676 -1.005 1.00 75.38 209 ALA A N 1
ATOM 1701 C CA . ALA A 1 209 ? 3.861 -7.286 -2.325 1.00 75.38 209 ALA A CA 1
ATOM 1702 C C . ALA A 1 209 ? 4.095 -6.305 -3.481 1.00 75.38 209 ALA A C 1
ATOM 1704 O O . ALA A 1 209 ? 4.292 -6.739 -4.618 1.00 75.38 209 ALA A O 1
ATOM 1705 N N . ARG A 1 210 ? 4.034 -4.992 -3.240 1.00 82.44 210 ARG A N 1
ATOM 1706 C CA . ARG A 1 210 ? 4.141 -3.952 -4.267 1.00 82.44 210 ARG A CA 1
ATOM 1707 C C . ARG A 1 210 ? 4.974 -2.779 -3.786 1.00 82.44 210 ARG A C 1
ATOM 1709 O O . ARG A 1 210 ? 4.917 -2.410 -2.620 1.00 82.44 210 ARG A O 1
ATOM 1716 N N . ALA A 1 211 ? 5.685 -2.152 -4.715 1.00 83.62 211 ALA A N 1
ATOM 1717 C CA . ALA A 1 211 ? 6.397 -0.909 -4.468 1.00 83.62 211 ALA A CA 1
ATOM 1718 C C . ALA A 1 211 ? 6.283 0.045 -5.659 1.00 83.62 211 ALA A C 1
ATOM 1720 O O . ALA A 1 211 ? 6.229 -0.388 -6.809 1.00 83.62 211 ALA A O 1
ATOM 1721 N N . THR A 1 212 ? 6.300 1.344 -5.397 1.00 86.69 212 THR A N 1
ATOM 1722 C CA . THR A 1 212 ? 6.651 2.378 -6.364 1.00 86.69 212 THR A CA 1
ATOM 1723 C C . THR A 1 212 ? 7.898 3.100 -5.880 1.00 86.69 212 THR A C 1
ATOM 1725 O O . THR A 1 212 ? 8.037 3.405 -4.697 1.00 86.69 212 THR A O 1
ATOM 1728 N N . VAL A 1 213 ? 8.847 3.334 -6.781 1.00 90.69 213 VAL A N 1
ATOM 1729 C CA . VAL A 1 213 ? 10.115 3.993 -6.462 1.00 90.69 213 VAL A CA 1
ATOM 1730 C C . VAL A 1 213 ? 10.365 5.087 -7.479 1.00 90.69 213 VAL A C 1
ATOM 1732 O O . VAL A 1 213 ? 10.442 4.812 -8.674 1.00 90.69 213 VAL A O 1
ATOM 1735 N N . GLU A 1 214 ? 10.510 6.319 -7.009 1.00 89.31 214 GLU A N 1
ATOM 1736 C CA . GLU A 1 214 ? 10.913 7.451 -7.835 1.00 89.31 214 GLU A CA 1
ATOM 1737 C C . GLU A 1 214 ? 12.433 7.436 -8.039 1.00 89.31 214 GLU A C 1
ATOM 1739 O O . GLU A 1 214 ? 13.204 7.173 -7.112 1.00 89.31 214 GLU A O 1
ATOM 1744 N N . LEU A 1 215 ? 12.882 7.753 -9.250 1.00 92.31 215 LEU A N 1
ATOM 1745 C CA . LEU A 1 215 ? 14.288 7.932 -9.579 1.00 92.31 215 LEU A CA 1
ATOM 1746 C C . LEU A 1 215 ? 14.470 9.198 -10.400 1.00 92.31 215 LEU A C 1
ATOM 1748 O O . LEU A 1 215 ? 13.748 9.411 -11.371 1.00 92.31 215 LEU A O 1
ATOM 1752 N N . ASP A 1 216 ? 15.512 9.954 -10.078 1.00 90.81 216 ASP A N 1
ATOM 1753 C CA . ASP A 1 216 ? 16.064 10.939 -10.996 1.00 90.81 216 ASP A CA 1
ATOM 1754 C C . ASP A 1 216 ? 17.262 10.332 -11.708 1.00 90.81 216 ASP A C 1
ATOM 1756 O O . ASP A 1 216 ? 18.182 9.796 -11.077 1.00 90.81 216 ASP A O 1
ATOM 1760 N N . VAL A 1 217 ? 17.269 10.439 -13.030 1.00 91.31 217 VAL A N 1
ATOM 1761 C CA . VAL A 1 217 ? 18.335 9.919 -13.875 1.00 91.31 217 VAL A CA 1
ATOM 1762 C C . VAL A 1 217 ? 18.888 11.038 -14.729 1.00 91.31 217 VAL A C 1
ATOM 1764 O O . VAL A 1 217 ? 18.170 11.653 -15.514 1.00 91.31 217 VAL A O 1
ATOM 1767 N N . THR A 1 218 ? 20.185 11.283 -14.568 1.00 91.38 218 THR A N 1
ATOM 1768 C CA . THR A 1 218 ? 20.938 12.208 -15.411 1.00 91.38 218 THR A CA 1
ATOM 1769 C C . THR A 1 218 ? 21.590 11.401 -16.521 1.00 91.38 218 THR A C 1
ATOM 1771 O O . THR A 1 218 ? 22.452 10.564 -16.246 1.00 91.38 218 THR A O 1
ATOM 1774 N N . GLY A 1 219 ? 21.195 11.631 -17.770 1.00 89.88 219 GLY A N 1
ATOM 1775 C CA . GLY A 1 219 ? 21.828 11.010 -18.931 1.00 89.88 219 GLY A CA 1
ATOM 1776 C C . GLY A 1 219 ? 23.177 11.646 -19.273 1.00 89.88 219 GLY A C 1
ATOM 1777 O O . GLY A 1 219 ? 23.467 12.779 -18.888 1.00 89.88 219 GLY A O 1
ATOM 1778 N N . LEU A 1 220 ? 23.995 10.955 -20.074 1.00 88.69 220 LEU A N 1
ATOM 1779 C CA . LEU A 1 220 ? 25.235 11.531 -20.634 1.00 88.69 220 LEU A CA 1
ATOM 1780 C C . LEU A 1 220 ? 24.994 12.768 -21.524 1.00 88.69 220 LEU A C 1
ATOM 1782 O O . LEU A 1 220 ? 25.916 13.533 -21.786 1.00 88.69 220 LEU A O 1
ATOM 1786 N N . ASN A 1 221 ? 23.756 12.981 -21.974 1.00 87.44 221 ASN A N 1
ATOM 1787 C CA . ASN A 1 221 ? 23.310 14.172 -22.700 1.00 87.44 221 ASN A CA 1
ATOM 1788 C C . ASN A 1 221 ? 23.005 15.376 -21.778 1.00 87.44 221 ASN A C 1
ATOM 1790 O O . ASN A 1 221 ? 22.446 16.364 -22.251 1.00 87.44 221 ASN A O 1
ATOM 1794 N N . ALA A 1 222 ? 23.315 15.275 -20.479 1.00 86.19 222 ALA A N 1
ATOM 1795 C CA . ALA A 1 222 ? 23.012 16.248 -19.427 1.00 86.19 222 ALA A CA 1
ATOM 1796 C C . ALA A 1 222 ? 21.512 16.521 -19.190 1.00 86.19 222 ALA A C 1
ATOM 1798 O O . ALA A 1 222 ? 21.165 17.431 -18.436 1.00 86.19 222 ALA A O 1
ATOM 1799 N N . ARG A 1 223 ? 20.607 15.731 -19.785 1.00 87.94 223 ARG A N 1
ATOM 1800 C CA . ARG A 1 223 ? 19.179 15.783 -19.457 1.00 87.94 223 ARG A CA 1
ATOM 1801 C C . ARG A 1 223 ? 18.912 15.000 -18.182 1.00 87.94 223 ARG A C 1
ATOM 1803 O O . ARG A 1 223 ? 19.446 13.908 -17.991 1.00 87.94 223 ARG A O 1
ATOM 1810 N N . ILE A 1 224 ? 18.053 15.561 -17.339 1.00 87.00 224 ILE A N 1
ATOM 1811 C CA . ILE A 1 224 ? 17.536 14.900 -16.145 1.00 87.00 224 ILE A CA 1
ATOM 1812 C C . ILE A 1 224 ? 16.101 14.491 -16.439 1.00 87.00 224 ILE A C 1
ATOM 1814 O O . ILE A 1 224 ? 15.279 15.327 -16.817 1.00 87.00 224 ILE A O 1
ATOM 1818 N N . ILE A 1 225 ? 15.810 13.209 -16.263 1.00 89.19 225 ILE A N 1
ATOM 1819 C CA . ILE A 1 225 ? 14.447 12.692 -16.277 1.00 89.19 225 ILE A CA 1
ATOM 1820 C C . ILE A 1 225 ? 14.106 12.149 -14.900 1.00 89.19 225 ILE A C 1
ATOM 1822 O O . ILE A 1 225 ? 14.955 11.570 -14.224 1.00 89.19 225 ILE A O 1
ATOM 1826 N N . ALA A 1 226 ? 12.850 12.314 -14.507 1.00 89.38 226 ALA A N 1
ATOM 1827 C CA . ALA A 1 226 ? 12.323 11.715 -13.298 1.00 89.38 226 ALA A CA 1
ATOM 1828 C C . ALA A 1 226 ? 11.350 10.598 -13.691 1.00 89.38 226 ALA A C 1
ATOM 1830 O O . ALA A 1 226 ?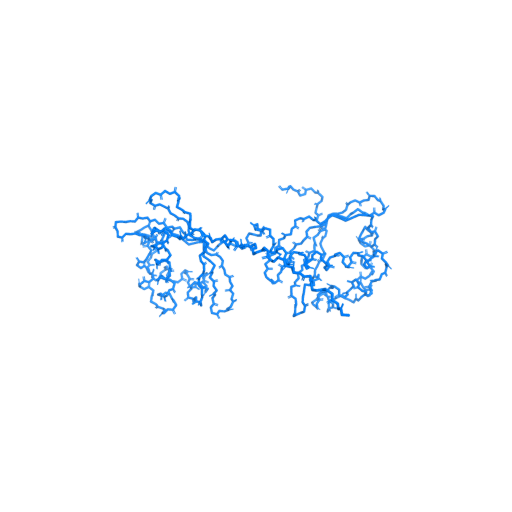 10.376 10.822 -14.416 1.00 89.38 226 ALA A O 1
ATOM 1831 N N . VAL A 1 227 ? 11.599 9.389 -13.205 1.00 93.38 227 VAL A N 1
ATOM 1832 C CA . VAL A 1 227 ? 10.819 8.191 -13.525 1.00 93.38 227 VAL A CA 1
ATOM 1833 C C . VAL A 1 227 ? 10.290 7.527 -12.262 1.00 93.38 227 VAL A C 1
ATOM 1835 O O . VAL A 1 227 ? 10.834 7.713 -11.179 1.00 93.38 227 VAL A O 1
ATOM 1838 N N . GLU A 1 228 ? 9.234 6.740 -12.406 1.00 93.50 228 GLU A N 1
ATOM 1839 C CA . GLU A 1 228 ? 8.740 5.832 -11.379 1.00 93.50 228 GLU A CA 1
ATOM 1840 C C . GLU A 1 228 ? 8.868 4.399 -11.863 1.00 93.50 228 GLU A C 1
ATOM 1842 O O . GLU A 1 228 ? 8.410 4.040 -12.953 1.00 93.50 228 GLU A O 1
ATOM 1847 N N . TYR A 1 229 ? 9.477 3.578 -11.021 1.00 95.56 229 TYR A N 1
ATOM 1848 C CA . TYR A 1 229 ? 9.460 2.137 -11.151 1.00 95.56 229 TYR A CA 1
ATOM 1849 C C . TYR A 1 229 ? 8.304 1.597 -10.330 1.00 95.56 229 TYR A C 1
ATOM 1851 O O . TYR A 1 229 ? 8.254 1.821 -9.124 1.00 95.56 229 TYR A O 1
ATOM 1859 N N .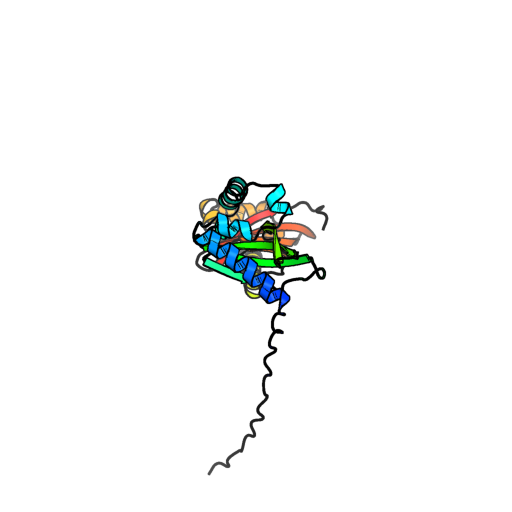 ARG A 1 230 ? 7.417 0.831 -10.961 1.00 93.56 230 ARG A N 1
ATOM 1860 C CA . ARG A 1 230 ? 6.484 -0.032 -10.238 1.00 93.56 230 ARG A CA 1
ATOM 1861 C C . ARG A 1 230 ? 7.117 -1.399 -10.094 1.00 93.56 230 ARG A C 1
ATOM 1863 O O . ARG A 1 230 ? 7.614 -1.953 -11.073 1.00 93.56 230 ARG A O 1
ATOM 1870 N N . MET A 1 231 ? 7.083 -1.945 -8.894 1.00 93.19 231 MET A N 1
ATOM 1871 C CA . MET A 1 231 ? 7.671 -3.228 -8.563 1.00 93.19 231 MET A CA 1
ATOM 1872 C C . MET A 1 231 ? 6.651 -4.130 -7.886 1.00 93.19 231 MET A C 1
ATOM 1874 O O . MET A 1 231 ? 5.731 -3.665 -7.212 1.00 93.19 231 MET A O 1
ATOM 1878 N N . VAL A 1 232 ? 6.833 -5.428 -8.081 1.00 85.56 232 VAL A N 1
ATOM 1879 C CA . VAL A 1 232 ? 6.009 -6.491 -7.511 1.00 85.56 232 VAL A CA 1
ATOM 1880 C C . VAL A 1 232 ? 6.922 -7.543 -6.896 1.00 85.56 232 VAL A C 1
ATOM 1882 O O . VAL A 1 232 ? 7.990 -7.831 -7.441 1.00 85.56 232 VAL A O 1
ATOM 1885 N N . PHE A 1 233 ? 6.531 -8.085 -5.751 1.00 82.38 233 PHE A N 1
ATOM 1886 C CA . PHE A 1 233 ? 7.200 -9.230 -5.152 1.00 82.38 233 PHE A CA 1
ATOM 1887 C C . PHE A 1 233 ? 6.673 -10.513 -5.807 1.00 82.38 233 PHE A C 1
ATOM 1889 O O . PHE A 1 233 ? 5.470 -10.776 -5.784 1.00 82.38 233 PHE A O 1
ATOM 1896 N N . GLU A 1 234 ? 7.568 -11.286 -6.419 1.00 80.12 234 GLU A N 1
ATOM 1897 C CA . GLU A 1 234 ? 7.296 -12.632 -6.939 1.00 80.12 234 GLU A CA 1
ATOM 1898 C C . GLU A 1 234 ? 7.936 -13.681 -6.010 1.00 80.12 234 GLU A C 1
ATOM 1900 O O . GLU A 1 234 ? 8.651 -13.318 -5.078 1.00 80.12 234 GLU A O 1
ATOM 1905 N N . GLU A 1 235 ? 7.691 -14.974 -6.252 1.00 66.12 235 GLU A N 1
ATOM 1906 C CA . GLU A 1 235 ? 8.080 -16.092 -5.363 1.00 66.12 235 GLU A CA 1
ATOM 1907 C C . GLU A 1 235 ? 9.535 -16.039 -4.856 1.00 66.12 235 GLU A C 1
ATOM 1909 O O . GLU A 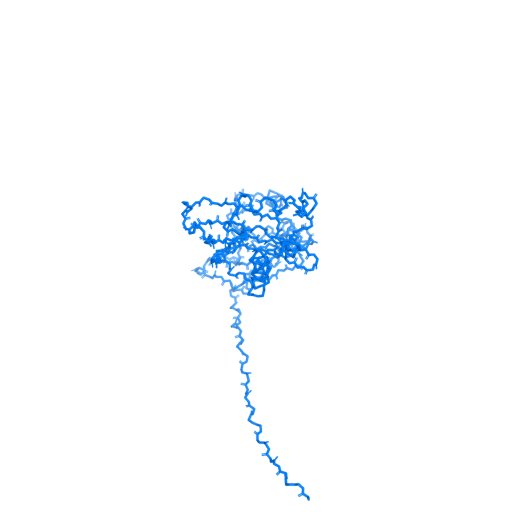1 235 ? 9.807 -16.435 -3.725 1.00 66.12 235 GLU A O 1
ATOM 1914 N N . GLU A 1 236 ? 10.459 -15.510 -5.663 1.00 67.38 236 GLU A N 1
ATOM 1915 C CA . GLU A 1 236 ? 11.898 -15.454 -5.368 1.00 67.38 236 GLU A CA 1
ATOM 1916 C C . GLU A 1 236 ? 12.442 -14.026 -5.162 1.00 67.38 236 GLU A C 1
ATOM 1918 O O . GLU A 1 236 ? 13.657 -13.830 -5.064 1.00 67.38 236 GLU A O 1
ATOM 1923 N N . GLY A 1 237 ? 11.573 -13.009 -5.117 1.00 81.38 237 GLY A N 1
ATOM 1924 C CA . GLY A 1 237 ? 11.961 -11.635 -4.801 1.00 81.38 237 GLY A CA 1
ATOM 1925 C C . GLY A 1 237 ? 11.327 -10.549 -5.668 1.00 81.38 237 GLY A C 1
ATOM 1926 O O . GLY A 1 237 ? 10.478 -10.783 -6.529 1.00 81.38 237 GLY A O 1
ATOM 1927 N N . TRP A 1 238 ? 11.778 -9.316 -5.438 1.00 91.44 238 TRP A N 1
ATOM 1928 C CA . TRP A 1 238 ? 11.280 -8.120 -6.115 1.00 91.44 238 TRP A CA 1
ATOM 1929 C C . TRP A 1 238 ? 11.628 -8.071 -7.608 1.00 91.44 238 TRP A C 1
ATOM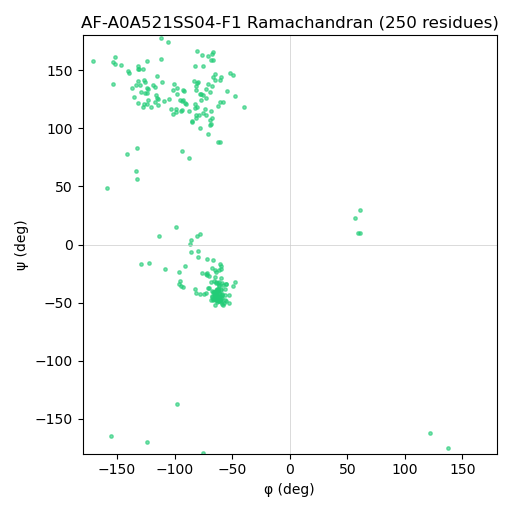 1931 O O . TRP A 1 238 ? 12.773 -8.286 -8.016 1.00 91.44 238 TRP A O 1
ATOM 1941 N N . LYS A 1 239 ? 10.640 -7.690 -8.420 1.00 94.69 239 LYS A N 1
ATOM 1942 C CA . LYS A 1 239 ? 10.744 -7.500 -9.869 1.00 94.69 239 LYS A CA 1
ATOM 1943 C C . LYS A 1 239 ? 10.167 -6.162 -10.303 1.00 94.69 239 LYS A C 1
ATOM 1945 O O . LYS A 1 239 ? 9.240 -5.646 -9.688 1.00 94.69 239 LYS A O 1
ATOM 1950 N N . ILE A 1 240 ? 10.696 -5.614 -11.392 1.00 96.88 240 ILE A N 1
ATOM 1951 C CA . ILE A 1 240 ? 10.234 -4.362 -11.997 1.00 96.88 240 ILE A CA 1
ATOM 1952 C C . ILE A 1 240 ? 9.100 -4.681 -12.970 1.00 96.88 240 ILE A C 1
ATOM 1954 O O . ILE A 1 240 ? 9.303 -5.354 -13.977 1.00 96.88 240 ILE A O 1
ATOM 1958 N N . ASP A 1 241 ? 7.907 -4.199 -12.654 1.00 94.88 241 ASP A N 1
ATOM 1959 C CA . ASP A 1 241 ? 6.683 -4.455 -13.411 1.00 94.88 241 ASP A CA 1
ATOM 1960 C C . ASP A 1 241 ? 6.369 -3.347 -14.418 1.00 94.88 241 ASP A C 1
ATOM 1962 O O . ASP A 1 241 ? 5.818 -3.611 -15.484 1.00 94.88 241 ASP A O 1
ATOM 1966 N N . ALA A 1 242 ? 6.740 -2.100 -14.115 1.00 92.06 242 ALA A N 1
ATOM 1967 C CA . ALA A 1 242 ? 6.535 -0.991 -15.037 1.00 92.06 242 ALA A CA 1
ATOM 1968 C C . ALA A 1 242 ? 7.543 0.142 -14.837 1.00 92.06 242 ALA A C 1
ATOM 1970 O O . ALA A 1 242 ? 8.078 0.340 -13.747 1.00 92.06 242 ALA A O 1
ATOM 1971 N N . LEU A 1 243 ? 7.723 0.918 -15.906 1.00 93.62 243 LEU A N 1
ATOM 1972 C CA . LEU A 1 243 ? 8.467 2.171 -15.940 1.00 93.62 243 LEU A CA 1
ATOM 1973 C C . LEU A 1 243 ? 7.542 3.282 -16.442 1.00 93.62 243 LEU A C 1
ATOM 1975 O O . LEU A 1 243 ? 7.006 3.180 -17.547 1.00 93.62 243 LEU A O 1
ATOM 1979 N N . THR A 1 244 ? 7.403 4.350 -15.662 1.00 89.75 244 THR A N 1
ATOM 1980 C CA . THR A 1 244 ? 6.626 5.537 -16.039 1.00 89.75 244 THR A CA 1
ATOM 1981 C C . THR A 1 244 ? 7.525 6.768 -15.975 1.00 89.75 244 THR A C 1
ATOM 1983 O O . THR A 1 244 ? 8.252 6.951 -15.005 1.00 89.75 244 THR A O 1
ATOM 1986 N N . LEU A 1 245 ? 7.495 7.626 -16.994 1.00 87.31 245 LEU A N 1
ATOM 1987 C CA . LEU A 1 245 ? 8.063 8.975 -16.899 1.00 87.31 245 LEU A CA 1
ATOM 1988 C C . LEU A 1 245 ? 7.059 9.834 -16.133 1.00 87.31 245 LEU A C 1
ATOM 1990 O O . LEU A 1 245 ? 5.891 9.818 -16.523 1.00 87.31 245 LEU A O 1
ATOM 1994 N N . LEU A 1 246 ? 7.460 10.578 -15.097 1.00 83.44 246 LEU A N 1
ATOM 1995 C CA . LEU A 1 246 ? 6.533 11.560 -14.517 1.00 83.44 246 LEU A CA 1
ATOM 1996 C C . LEU A 1 246 ? 6.960 13.006 -14.761 1.00 83.44 246 LEU A C 1
ATOM 1998 O O . LEU A 1 246 ? 8.122 13.298 -15.041 1.00 83.44 246 LEU A O 1
ATOM 2002 N N . ASP A 1 247 ? 5.984 13.899 -14.637 1.00 75.06 247 ASP A N 1
ATOM 2003 C CA . ASP A 1 247 ? 6.090 15.328 -14.925 1.00 75.06 247 ASP A CA 1
ATOM 2004 C C . ASP A 1 247 ? 7.248 15.982 -14.141 1.00 75.06 247 ASP A C 1
ATOM 2006 O O . ASP A 1 247 ? 7.354 15.749 -12.943 1.00 75.06 247 ASP A O 1
ATOM 2010 N N . PRO A 1 248 ? 8.129 16.788 -14.747 1.00 56.88 248 PRO A N 1
ATOM 2011 C CA . PRO A 1 248 ? 9.151 17.539 -14.013 1.00 56.88 248 PRO A CA 1
ATOM 2012 C C . PRO A 1 248 ? 8.607 18.528 -12.958 1.00 56.88 248 PRO A C 1
ATOM 2014 O O . PRO A 1 248 ? 9.363 18.939 -12.082 1.00 56.88 248 PRO A O 1
ATOM 2017 N N . LEU A 1 249 ? 7.328 18.926 -13.023 1.00 50.97 249 LEU A N 1
ATOM 2018 C CA . LEU A 1 249 ? 6.718 19.980 -12.190 1.00 50.97 249 LEU A CA 1
ATOM 2019 C C . LEU A 1 249 ? 5.922 19.478 -10.970 1.00 50.97 249 LEU A C 1
ATOM 2021 O O . LEU A 1 249 ? 5.151 20.238 -10.375 1.00 50.97 249 LEU A O 1
ATOM 2025 N N . ARG A 1 250 ? 6.073 18.211 -10.572 1.00 58.78 250 ARG A N 1
ATOM 2026 C CA . ARG A 1 250 ? 5.370 17.655 -9.395 1.00 58.78 250 ARG A CA 1
ATOM 2027 C C . ARG A 1 250 ? 5.729 18.475 -8.158 1.00 58.78 250 ARG A C 1
ATOM 2029 O O . ARG A 1 250 ? 6.903 18.604 -7.817 1.00 58.78 250 ARG A O 1
ATOM 2036 N N . ARG A 1 251 ? 4.721 19.029 -7.479 1.00 39.09 251 ARG A N 1
ATOM 2037 C CA . ARG A 1 251 ? 4.925 19.671 -6.174 1.00 39.09 251 ARG A CA 1
ATOM 2038 C C . ARG A 1 251 ? 5.266 18.590 -5.143 1.00 39.09 251 ARG A C 1
ATOM 2040 O O . ARG A 1 251 ? 4.609 17.550 -5.117 1.00 39.09 251 ARG A O 1
ATOM 2047 N N . PHE A 1 252 ? 6.332 18.845 -4.386 1.00 40.56 252 PHE A N 1
ATOM 2048 C CA . PHE A 1 252 ? 6.931 17.944 -3.399 1.00 40.56 252 PHE A CA 1
ATOM 2049 C C . PHE A 1 252 ? 5.989 17.614 -2.246 1.00 40.56 252 PHE A C 1
ATOM 2051 O O . PHE A 1 252 ? 5.331 18.555 -1.746 1.00 40.56 252 PHE A O 1
#